Protein AF-A0A3A9Z8Z5-F1 (afdb_monomer)

Structure (mmCIF, N/CA/C/O backbone):
data_AF-A0A3A9Z8Z5-F1
#
_entry.id   AF-A0A3A9Z8Z5-F1
#
loop_
_atom_site.group_PDB
_atom_site.id
_atom_site.type_symbol
_atom_site.label_atom_id
_atom_site.label_alt_id
_atom_site.label_comp_id
_atom_site.label_asym_id
_atom_site.label_entity_id
_atom_site.label_seq_id
_atom_site.pdbx_PDB_ins_code
_atom_site.Cartn_x
_atom_site.Cartn_y
_atom_site.Cartn_z
_atom_site.occupancy
_atom_site.B_iso_or_equiv
_atom_site.auth_seq_id
_atom_site.auth_comp_id
_atom_site.auth_asym_id
_atom_site.auth_atom_id
_atom_site.pdbx_PDB_model_num
ATOM 1 N N . MET A 1 1 ? -52.459 -50.102 20.725 1.00 42.03 1 MET A N 1
ATOM 2 C CA . MET A 1 1 ? -51.316 -50.371 19.826 1.00 42.03 1 MET A CA 1
ATOM 3 C C . MET A 1 1 ? -51.573 -49.645 18.511 1.00 42.03 1 MET A C 1
ATOM 5 O O . MET A 1 1 ? -52.696 -49.707 18.033 1.00 42.03 1 MET A O 1
ATOM 9 N N . SER A 1 2 ? -50.544 -48.956 18.005 1.00 47.66 2 SER A N 1
ATOM 10 C CA . SER A 1 2 ? -50.427 -48.216 16.730 1.00 47.66 2 SER A CA 1
ATOM 11 C C . SER A 1 2 ? -51.269 -46.951 16.499 1.00 47.66 2 SER A C 1
ATOM 13 O O . SER A 1 2 ? -52.278 -46.974 15.807 1.00 47.66 2 SER A O 1
ATOM 15 N N . THR A 1 3 ? -50.730 -45.811 16.941 1.00 53.34 3 THR A N 1
ATOM 16 C CA . THR A 1 3 ? -50.886 -44.495 16.286 1.00 53.34 3 THR A CA 1
ATOM 17 C C . THR A 1 3 ? -49.488 -43.948 15.983 1.00 53.34 3 THR A C 1
ATOM 19 O O . THR A 1 3 ? -48.981 -43.099 16.705 1.00 53.34 3 THR A O 1
ATOM 22 N N . GLY A 1 4 ? -48.820 -44.514 14.975 1.00 53.12 4 GLY A N 1
ATOM 23 C CA . GLY A 1 4 ? -47.434 -44.166 14.617 1.00 53.12 4 GLY A CA 1
ATOM 24 C C . GLY A 1 4 ? -47.161 -44.120 13.110 1.00 53.12 4 GLY A C 1
ATOM 25 O O . GLY A 1 4 ? -46.017 -44.277 12.711 1.00 53.12 4 GLY A O 1
ATOM 26 N N . GLY A 1 5 ? -48.202 -43.975 12.277 1.00 56.00 5 GLY A N 1
ATOM 27 C CA . GLY A 1 5 ? -48.069 -43.914 10.810 1.00 56.00 5 GLY A CA 1
ATOM 28 C C . GLY A 1 5 ? -48.171 -42.506 10.209 1.00 56.00 5 GLY A C 1
ATOM 29 O O . GLY A 1 5 ? -47.492 -42.211 9.235 1.00 56.00 5 GLY A O 1
ATOM 30 N N . GLY A 1 6 ? -48.971 -41.611 10.802 1.00 65.12 6 GLY A N 1
ATOM 31 C CA . GLY A 1 6 ? -49.316 -40.331 10.163 1.00 65.12 6 GLY A CA 1
ATOM 32 C C . GLY A 1 6 ? -48.210 -39.273 10.175 1.00 65.12 6 GLY A C 1
ATOM 33 O O . GLY A 1 6 ? -48.124 -38.465 9.258 1.00 65.12 6 GLY A O 1
ATOM 34 N N . GLU A 1 7 ? -47.343 -39.278 11.186 1.00 64.56 7 GLU A N 1
ATOM 35 C CA . GLU A 1 7 ? -46.281 -38.270 11.314 1.00 64.56 7 GLU A CA 1
ATOM 36 C C . GLU A 1 7 ? -45.126 -38.542 10.337 1.00 64.56 7 GLU A C 1
ATOM 38 O O . GLU A 1 7 ? -44.624 -37.623 9.695 1.00 64.56 7 GLU A O 1
ATOM 43 N N . ALA A 1 8 ? -44.793 -39.819 10.124 1.00 71.88 8 ALA A N 1
ATOM 44 C CA . ALA A 1 8 ? -43.779 -40.229 9.156 1.00 71.88 8 ALA A CA 1
ATOM 45 C C . ALA A 1 8 ? -44.234 -40.007 7.703 1.00 71.88 8 ALA A C 1
ATOM 47 O O . ALA A 1 8 ? -43.441 -39.565 6.872 1.00 71.88 8 ALA A O 1
ATOM 48 N N . GLU A 1 9 ? -45.511 -40.259 7.392 1.00 73.56 9 GLU A N 1
ATOM 49 C CA . GLU A 1 9 ? -46.069 -39.976 6.062 1.00 73.56 9 GLU A CA 1
ATOM 50 C C . GLU A 1 9 ? -46.176 -38.471 5.788 1.00 73.56 9 GLU A C 1
ATOM 52 O O . GLU A 1 9 ? -45.904 -38.026 4.672 1.00 73.56 9 GLU A O 1
ATOM 57 N N . PHE A 1 10 ? -46.501 -37.665 6.804 1.00 71.88 10 PHE A N 1
ATOM 58 C CA . PHE A 1 10 ? -46.558 -36.211 6.670 1.00 71.88 10 PHE A CA 1
ATOM 59 C C . PHE A 1 10 ? -45.167 -35.587 6.493 1.00 71.88 10 PHE A C 1
ATOM 61 O O . PHE A 1 10 ? -44.985 -34.741 5.615 1.00 71.88 10 PHE A O 1
ATOM 68 N N . GLU A 1 11 ? -44.163 -36.034 7.256 1.00 71.69 11 GLU A N 1
ATOM 69 C CA . GLU A 1 11 ? -42.777 -35.595 7.058 1.00 71.69 11 GLU A CA 1
ATOM 70 C C . GLU A 1 11 ? -42.226 -36.015 5.692 1.00 71.69 11 GLU A C 1
ATOM 72 O O . GLU A 1 11 ? -41.524 -35.230 5.047 1.00 71.69 11 GLU A O 1
ATOM 77 N N . ALA A 1 12 ? -42.558 -37.221 5.221 1.00 75.69 12 ALA A N 1
ATOM 78 C CA . ALA A 1 12 ? -42.153 -37.685 3.899 1.00 75.69 12 ALA A CA 1
ATOM 79 C C . ALA A 1 12 ? -42.779 -36.824 2.790 1.00 75.69 12 ALA A C 1
ATOM 81 O O . ALA A 1 12 ? -42.066 -36.369 1.894 1.00 75.69 12 ALA A O 1
ATOM 82 N N . ALA A 1 13 ? -44.075 -36.511 2.895 1.00 75.69 13 ALA A N 1
ATOM 83 C CA . ALA A 1 13 ? -44.775 -35.665 1.932 1.00 75.69 13 ALA A CA 1
ATOM 84 C C . ALA A 1 13 ? -44.249 -34.216 1.917 1.00 75.69 13 ALA A C 1
ATOM 86 O O . ALA A 1 13 ? -44.101 -33.620 0.848 1.00 75.69 13 ALA A O 1
ATOM 87 N N . LEU A 1 14 ? -43.913 -33.648 3.082 1.00 71.75 14 LEU A N 1
ATOM 88 C CA . LEU A 1 14 ? -43.309 -32.313 3.185 1.00 71.75 14 LEU A CA 1
ATOM 89 C C . LEU A 1 14 ? -41.901 -32.268 2.592 1.00 71.75 14 LEU A C 1
ATOM 91 O O . LEU A 1 14 ? -41.574 -31.329 1.862 1.00 71.75 14 LEU A O 1
ATOM 95 N N . ARG A 1 15 ? -41.075 -33.281 2.874 1.00 72.38 15 ARG A N 1
ATOM 96 C CA . ARG A 1 15 ? -39.710 -33.374 2.342 1.00 72.38 15 ARG A CA 1
ATOM 97 C C . ARG A 1 15 ? -39.733 -33.515 0.822 1.00 72.38 15 ARG A C 1
ATOM 99 O O . ARG A 1 15 ? -39.010 -32.797 0.135 1.00 72.38 15 ARG A O 1
ATOM 106 N N . GLU A 1 16 ? -40.634 -34.336 0.289 1.00 74.69 16 GLU A N 1
ATOM 107 C CA . GLU A 1 16 ? -40.796 -34.502 -1.155 1.00 74.69 16 GLU A CA 1
ATOM 108 C C . GLU A 1 16 ? -41.316 -33.221 -1.835 1.00 74.69 16 GLU A C 1
ATOM 110 O O . GLU A 1 16 ? -40.824 -32.838 -2.899 1.00 74.69 16 GLU A O 1
ATOM 115 N N . ALA A 1 17 ? -42.253 -32.499 -1.208 1.00 68.81 17 ALA A N 1
ATOM 116 C CA . ALA A 1 17 ? -42.746 -31.219 -1.719 1.00 68.81 17 ALA A CA 1
ATOM 117 C C . ALA A 1 17 ? -41.657 -30.127 -1.734 1.00 68.81 17 ALA A C 1
ATOM 119 O O . ALA A 1 17 ? -41.582 -29.345 -2.688 1.00 68.81 17 ALA A O 1
ATOM 120 N N . PHE A 1 18 ? -40.782 -30.091 -0.722 1.00 65.94 18 PHE A N 1
ATOM 121 C CA . PHE A 1 18 ? -39.642 -29.169 -0.668 1.00 65.94 18 PHE A CA 1
ATOM 122 C C . PHE A 1 18 ? -38.563 -29.509 -1.698 1.00 65.94 18 PHE A C 1
ATOM 124 O O . PHE A 1 18 ? -38.069 -28.612 -2.380 1.00 65.94 18 PHE A O 1
ATOM 131 N N . GLU A 1 19 ? -38.230 -30.787 -1.874 1.00 68.12 19 GLU A N 1
ATOM 132 C CA . GLU A 1 19 ? -37.244 -31.202 -2.876 1.00 68.12 19 GLU A CA 1
ATOM 133 C C . GLU A 1 19 ? -37.718 -30.966 -4.309 1.00 68.12 19 GLU A C 1
ATOM 135 O O . GLU A 1 19 ? -36.912 -30.641 -5.186 1.00 68.12 19 GLU A O 1
ATOM 140 N N . ARG A 1 20 ? -39.024 -31.107 -4.558 1.00 66.69 20 ARG A N 1
ATOM 141 C CA . ARG A 1 20 ? -39.619 -30.818 -5.865 1.00 66.69 20 ARG A CA 1
ATOM 142 C C . ARG A 1 20 ? -39.574 -29.318 -6.162 1.00 66.69 20 ARG A C 1
ATOM 144 O O . ARG A 1 20 ? -39.181 -28.922 -7.254 1.00 66.69 20 ARG A O 1
ATOM 151 N N . ARG A 1 21 ? -39.860 -28.473 -5.164 1.00 51.59 21 ARG A N 1
ATOM 152 C CA . ARG A 1 21 ? -39.826 -27.008 -5.312 1.00 51.59 21 ARG A CA 1
ATOM 153 C C . ARG A 1 21 ? -38.408 -26.424 -5.341 1.00 51.59 21 ARG A C 1
ATOM 155 O O . ARG A 1 21 ? -38.199 -25.397 -5.976 1.00 51.59 21 ARG A O 1
ATOM 162 N N . GLY A 1 22 ? -37.433 -27.090 -4.721 1.00 50.97 22 GLY A N 1
ATOM 163 C CA . GLY A 1 22 ? -36.014 -26.724 -4.797 1.00 50.97 22 GLY A CA 1
ATOM 164 C C . GLY A 1 22 ? -35.371 -27.014 -6.158 1.00 50.97 22 GLY A C 1
ATOM 165 O O . GLY A 1 22 ? -34.430 -26.326 -6.539 1.00 50.97 22 GLY A O 1
ATOM 166 N N . ARG A 1 23 ? -35.899 -27.987 -6.913 1.00 54.38 23 ARG A N 1
ATOM 167 C CA . ARG A 1 23 ? -35.420 -28.330 -8.265 1.00 54.38 23 ARG A CA 1
ATOM 168 C C . ARG A 1 23 ? -35.999 -27.446 -9.376 1.00 54.38 23 ARG A C 1
ATOM 170 O O . ARG A 1 23 ? -35.384 -27.337 -10.429 1.00 54.38 23 ARG A O 1
ATOM 177 N N . GLU A 1 24 ? -37.146 -26.808 -9.143 1.00 49.03 24 GLU A N 1
ATOM 178 C CA . GLU A 1 24 ? -37.829 -25.935 -10.117 1.00 49.03 24 GLU A CA 1
ATOM 179 C C . GLU A 1 24 ? -37.587 -24.432 -9.887 1.00 49.03 24 GLU A C 1
ATOM 181 O O . GLU A 1 24 ? -38.013 -23.602 -10.691 1.00 49.03 24 GLU A O 1
ATOM 186 N N . ALA A 1 25 ? -36.886 -24.051 -8.816 1.00 46.62 25 ALA A N 1
ATOM 187 C CA . ALA A 1 25 ? -36.448 -22.674 -8.626 1.00 46.62 25 ALA A CA 1
ATOM 188 C C . ALA A 1 25 ? -35.185 -22.415 -9.471 1.00 46.62 25 ALA A C 1
ATOM 190 O O . ALA A 1 25 ? -34.183 -23.107 -9.271 1.00 46.62 25 ALA A O 1
ATOM 191 N N . PRO A 1 26 ? -35.168 -21.427 -10.390 1.00 43.34 26 PRO A N 1
ATOM 192 C CA . PRO A 1 26 ? -33.917 -21.009 -11.006 1.00 43.34 26 PRO A CA 1
ATOM 193 C C . PRO A 1 26 ? -32.972 -20.569 -9.886 1.00 43.34 26 PRO A C 1
ATOM 195 O O . PRO A 1 26 ? -33.355 -19.769 -9.029 1.00 43.34 26 PRO A O 1
ATOM 198 N N . ALA A 1 27 ? -31.764 -21.132 -9.864 1.00 47.81 27 ALA A N 1
ATOM 199 C CA . ALA A 1 27 ? -30.746 -20.834 -8.868 1.00 47.81 27 ALA A CA 1
ATOM 200 C C . ALA A 1 27 ? -30.367 -19.347 -8.942 1.00 47.81 27 ALA A C 1
ATOM 202 O O . ALA A 1 27 ? -29.465 -18.943 -9.671 1.00 47.81 27 ALA A O 1
ATOM 203 N N . ALA A 1 28 ? -31.080 -18.509 -8.194 1.00 49.06 28 ALA A N 1
ATOM 204 C CA . ALA A 1 28 ? -30.767 -17.102 -8.035 1.00 49.06 28 ALA A CA 1
ATOM 205 C C . ALA A 1 28 ? -29.603 -16.963 -7.046 1.00 49.06 28 ALA A C 1
ATOM 207 O O . ALA A 1 28 ? -29.773 -16.513 -5.913 1.00 49.06 28 ALA A O 1
ATOM 208 N N . ALA A 1 29 ? -28.410 -17.360 -7.492 1.00 45.53 29 ALA A N 1
ATOM 209 C CA . ALA A 1 29 ? -27.168 -17.316 -6.723 1.00 45.53 29 ALA A CA 1
ATOM 210 C C . ALA A 1 29 ? -26.731 -15.891 -6.315 1.00 45.53 29 ALA A C 1
ATOM 212 O O . ALA A 1 29 ? -25.803 -15.749 -5.536 1.00 45.53 29 ALA A O 1
ATOM 213 N N . GLY A 1 30 ? -27.415 -14.836 -6.771 1.00 52.50 30 GLY A N 1
ATOM 214 C CA . GLY A 1 30 ? -27.144 -13.452 -6.359 1.00 52.50 30 GLY A CA 1
ATOM 215 C C . GLY A 1 30 ? -28.157 -12.853 -5.379 1.00 52.50 30 GLY A C 1
ATOM 216 O O . GLY A 1 30 ? -27.894 -11.806 -4.797 1.00 52.50 30 GLY A O 1
ATOM 217 N N . LEU A 1 31 ? -29.326 -13.472 -5.168 1.00 46.78 31 LEU A N 1
ATOM 218 C CA . LEU A 1 31 ? -30.406 -12.822 -4.412 1.00 46.78 31 LEU A CA 1
ATOM 219 C C . LEU A 1 31 ? -30.197 -12.896 -2.898 1.00 46.78 31 LEU A C 1
ATOM 221 O O . LEU A 1 31 ? -30.534 -11.949 -2.198 1.00 46.78 31 LEU A O 1
ATOM 225 N N . LEU A 1 32 ? -29.614 -13.978 -2.381 1.00 47.53 32 LEU A N 1
ATOM 226 C CA . LEU A 1 32 ? -29.384 -14.132 -0.941 1.00 47.53 32 LEU A CA 1
ATOM 227 C C . LEU A 1 32 ? -28.206 -13.267 -0.463 1.00 47.53 32 LEU A C 1
ATOM 229 O O . LEU A 1 32 ? -28.320 -12.619 0.575 1.00 47.53 32 LEU A O 1
ATOM 233 N N . GLU A 1 33 ? -27.142 -13.148 -1.263 1.00 53.06 33 GLU A N 1
ATOM 234 C CA . GLU A 1 33 ? -26.049 -12.206 -0.991 1.00 53.06 33 GLU A CA 1
ATOM 235 C C . GLU A 1 33 ? -26.485 -10.749 -1.175 1.00 53.06 33 GLU A C 1
ATOM 237 O O . GLU A 1 33 ? -26.215 -9.928 -0.300 1.00 53.06 33 GLU A O 1
ATOM 242 N N . ALA A 1 34 ? -27.265 -10.422 -2.213 1.00 51.53 34 ALA A N 1
ATOM 243 C CA . ALA A 1 34 ? -27.800 -9.070 -2.385 1.00 51.53 34 ALA A CA 1
ATOM 244 C C . ALA A 1 34 ? -28.794 -8.685 -1.275 1.00 51.53 34 ALA A C 1
ATOM 246 O O . ALA A 1 34 ? -28.794 -7.546 -0.804 1.00 51.53 34 ALA A O 1
ATOM 247 N N . VAL A 1 35 ? -29.625 -9.624 -0.804 1.00 50.09 35 VAL A N 1
ATOM 248 C CA . VAL A 1 35 ? -30.555 -9.387 0.311 1.00 50.09 35 VAL A CA 1
ATOM 249 C C . VAL A 1 35 ? -29.801 -9.261 1.637 1.00 50.09 35 VAL A C 1
ATOM 251 O O . VAL A 1 35 ? -30.153 -8.391 2.433 1.00 50.09 35 VAL A O 1
ATOM 254 N N . LEU A 1 36 ? -28.737 -10.035 1.879 1.00 53.66 36 LEU A N 1
ATOM 255 C CA . LEU A 1 36 ? -27.901 -9.889 3.080 1.00 53.66 36 LEU A CA 1
ATOM 256 C C . LEU A 1 36 ? -27.072 -8.594 3.063 1.00 53.66 36 LEU A C 1
ATOM 258 O O . LEU A 1 36 ? -27.029 -7.894 4.079 1.00 53.66 36 LEU A O 1
ATOM 262 N N . ALA A 1 37 ? -26.498 -8.218 1.918 1.00 52.66 37 ALA A N 1
ATOM 263 C CA . ALA A 1 37 ? -25.774 -6.959 1.742 1.00 52.66 37 ALA A CA 1
ATOM 264 C C . ALA A 1 37 ? -26.701 -5.743 1.924 1.00 52.66 37 ALA A C 1
ATOM 266 O O . ALA A 1 37 ? -26.365 -4.795 2.640 1.00 52.66 37 ALA A O 1
ATOM 267 N N . ARG A 1 38 ? -27.922 -5.796 1.373 1.00 49.16 38 ARG A N 1
ATOM 268 C CA . ARG A 1 38 ? -28.921 -4.724 1.509 1.00 49.16 38 ARG A CA 1
ATOM 269 C C . ARG A 1 38 ? -29.504 -4.635 2.922 1.00 49.16 38 ARG A C 1
ATOM 271 O O . ARG A 1 38 ? -29.716 -3.530 3.421 1.00 49.16 38 ARG A O 1
ATOM 278 N N . ARG A 1 39 ? -29.717 -5.767 3.604 1.00 44.62 39 ARG A N 1
ATOM 279 C CA . ARG A 1 39 ? -30.262 -5.791 4.973 1.00 44.62 39 ARG A CA 1
ATOM 280 C C . ARG A 1 39 ? -29.257 -5.278 6.010 1.00 44.62 39 ARG A C 1
ATOM 282 O O . ARG A 1 39 ? -29.683 -4.581 6.924 1.00 44.62 39 ARG A O 1
ATOM 289 N N . ARG A 1 40 ? -27.946 -5.526 5.840 1.00 52.72 40 ARG A N 1
ATOM 290 C CA . ARG A 1 40 ? -26.895 -4.964 6.719 1.00 52.72 40 ARG A CA 1
ATOM 291 C C . ARG A 1 40 ? -26.761 -3.441 6.583 1.00 52.72 40 ARG A C 1
ATOM 293 O O . ARG A 1 40 ? -26.682 -2.760 7.608 1.00 52.72 40 ARG A O 1
ATOM 300 N N . ARG A 1 41 ? -26.823 -2.890 5.359 1.00 51.97 41 ARG A N 1
ATOM 301 C CA . ARG A 1 41 ? -26.801 -1.425 5.133 1.00 51.97 41 ARG A CA 1
ATOM 302 C C . ARG A 1 41 ? -28.038 -0.728 5.723 1.00 51.97 41 ARG A C 1
ATOM 304 O O . ARG A 1 41 ? -27.918 0.321 6.350 1.00 51.97 41 ARG A O 1
ATOM 311 N N . GLN A 1 42 ? -29.223 -1.338 5.627 1.00 45.38 42 GLN A N 1
ATOM 312 C CA . GLN A 1 42 ? -30.466 -0.743 6.141 1.00 45.38 42 GLN A CA 1
ATOM 313 C C . GLN A 1 42 ? -30.542 -0.679 7.684 1.00 45.38 42 GLN A C 1
ATOM 315 O O . GLN A 1 42 ? -31.216 0.199 8.224 1.00 45.38 42 GLN A O 1
ATOM 320 N N . THR A 1 43 ? -29.830 -1.555 8.406 1.00 45.09 43 THR A N 1
ATOM 321 C CA . THR A 1 43 ? -29.708 -1.482 9.876 1.00 45.09 43 THR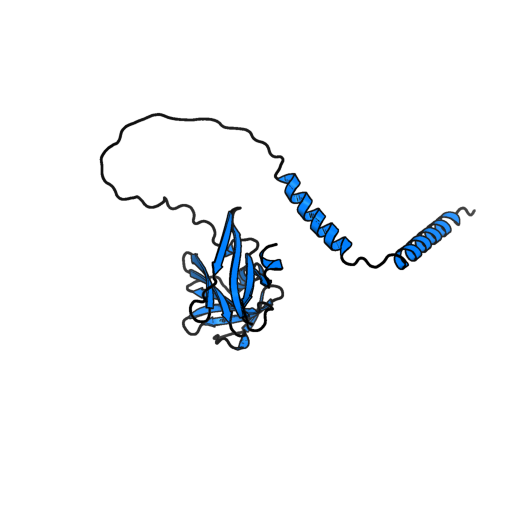 A CA 1
ATOM 322 C C . THR A 1 43 ? -28.796 -0.358 10.368 1.00 45.09 43 THR A C 1
ATOM 324 O O . THR A 1 43 ? -29.077 0.193 11.429 1.00 45.09 43 THR A O 1
ATOM 327 N N . ARG A 1 44 ? -27.765 0.054 9.613 1.00 46.34 44 ARG A N 1
ATOM 328 C CA . ARG A 1 44 ? -26.894 1.173 10.032 1.00 46.34 44 ARG A CA 1
ATOM 329 C C . ARG A 1 44 ? -27.595 2.533 9.923 1.00 46.34 44 ARG A C 1
ATOM 331 O O . ARG A 1 44 ? -27.485 3.346 10.834 1.00 46.34 44 ARG A O 1
ATOM 338 N N . HIS A 1 45 ? -28.442 2.742 8.914 1.00 42.78 45 HIS A N 1
ATOM 339 C CA . HIS A 1 45 ? -29.169 4.014 8.767 1.00 42.78 45 HIS A CA 1
ATOM 340 C C . HIS A 1 45 ? -30.367 4.206 9.717 1.00 42.78 45 HIS A C 1
ATOM 342 O O . HIS A 1 45 ? -30.888 5.313 9.809 1.00 42.78 45 HIS A O 1
ATOM 348 N N . ARG A 1 46 ? -30.813 3.176 10.455 1.00 41.66 46 ARG A N 1
ATOM 349 C CA . ARG A 1 46 ? -31.917 3.311 11.431 1.00 41.66 46 ARG A CA 1
ATOM 350 C C . ARG A 1 46 ? -31.477 3.474 12.889 1.00 41.66 46 ARG A C 1
ATOM 352 O O . ARG A 1 46 ? -32.329 3.772 13.715 1.00 41.66 46 ARG A O 1
ATOM 359 N N . VAL A 1 47 ? -30.185 3.339 13.203 1.00 39.72 47 VAL A N 1
ATOM 360 C CA . VAL A 1 47 ? -29.674 3.513 14.581 1.00 39.72 47 VAL A CA 1
ATOM 361 C C . VAL A 1 47 ? -29.037 4.895 14.805 1.00 39.72 47 VAL A C 1
ATOM 363 O O . VAL A 1 47 ? -29.080 5.393 15.922 1.00 39.72 47 VAL A O 1
ATOM 366 N N . ALA A 1 48 ? -28.571 5.592 13.762 1.00 37.44 48 ALA A N 1
ATOM 367 C CA . ALA A 1 48 ? -28.042 6.962 13.894 1.00 37.44 48 ALA A CA 1
ATOM 368 C C . ALA A 1 48 ? -29.078 8.082 13.633 1.00 37.44 48 ALA A C 1
ATOM 370 O O . ALA A 1 48 ? -28.758 9.260 13.738 1.00 37.44 48 ALA A O 1
ATOM 371 N N . GLY A 1 49 ? -30.330 7.733 13.310 1.00 37.00 49 GLY A N 1
ATOM 372 C CA . GLY A 1 49 ? -31.439 8.686 13.148 1.00 37.00 49 GLY A CA 1
ATOM 373 C C . GLY A 1 49 ? -32.284 8.913 14.409 1.00 37.00 49 GLY A C 1
ATOM 374 O O . GLY A 1 49 ? -33.288 9.616 14.343 1.00 37.00 49 GLY A O 1
ATOM 375 N N . ALA A 1 50 ? -31.935 8.304 15.548 1.00 34.16 50 ALA A N 1
ATOM 376 C CA . ALA A 1 50 ? -32.767 8.333 16.753 1.00 34.16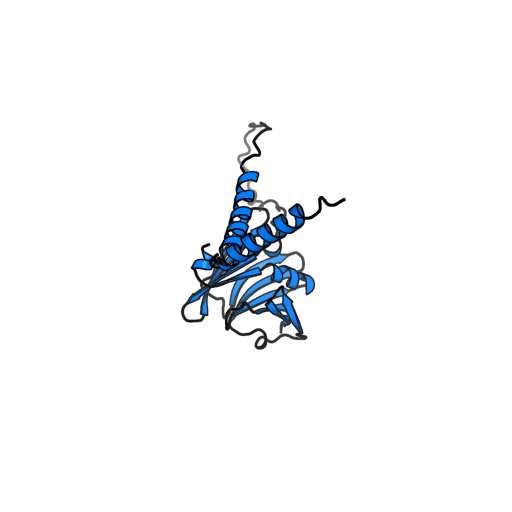 50 ALA A CA 1
ATOM 377 C C . ALA A 1 50 ? -31.942 8.315 18.054 1.00 34.16 50 ALA A C 1
ATOM 379 O O . ALA A 1 50 ? -32.052 7.402 18.865 1.00 34.16 50 ALA A O 1
ATOM 380 N N . ALA A 1 51 ? -31.133 9.354 18.251 1.00 35.59 51 ALA A N 1
ATOM 381 C CA . ALA A 1 51 ? -30.697 9.842 19.563 1.00 35.59 51 ALA A CA 1
ATOM 382 C C . ALA A 1 51 ? -30.399 11.350 19.409 1.00 35.59 51 ALA A C 1
ATOM 384 O O . ALA A 1 51 ? -29.268 11.756 19.186 1.00 35.59 51 ALA A O 1
ATOM 385 N N . VAL A 1 52 ? -31.410 12.201 19.197 1.00 36.00 52 VAL A N 1
ATOM 386 C CA . VAL A 1 52 ? -32.104 12.941 20.275 1.00 36.00 52 VAL A CA 1
ATOM 387 C C . VAL A 1 52 ? -31.072 13.492 21.272 1.00 36.00 52 VAL A C 1
ATOM 389 O O . VAL A 1 52 ? -30.626 12.786 22.164 1.00 36.00 52 VAL A O 1
ATOM 392 N N . ALA A 1 53 ? -30.512 14.679 21.033 1.00 38.56 53 ALA A N 1
ATOM 393 C CA . ALA A 1 53 ? -31.094 15.968 21.417 1.00 38.56 53 ALA A CA 1
ATOM 394 C C . ALA A 1 53 ? -31.483 16.035 22.904 1.00 38.56 53 ALA A C 1
ATOM 396 O O . ALA A 1 53 ? -32.616 15.707 23.236 1.00 38.56 53 ALA A O 1
ATOM 397 N N . THR A 1 54 ? -30.580 16.498 23.783 1.00 35.06 54 THR A N 1
ATOM 398 C CA . THR A 1 54 ? -30.843 17.498 24.853 1.00 35.06 54 THR A CA 1
ATOM 399 C C . THR A 1 54 ? -29.616 17.743 25.753 1.00 35.06 54 THR A C 1
ATOM 401 O O . THR A 1 54 ? -28.910 16.800 26.086 1.00 35.06 54 THR A O 1
ATOM 404 N N . ALA A 1 55 ? -29.482 19.003 26.212 1.00 33.69 55 ALA A N 1
ATOM 405 C CA . ALA A 1 55 ? -28.696 19.504 27.366 1.00 33.69 55 ALA A CA 1
ATOM 406 C C . ALA A 1 55 ? -27.179 19.734 27.114 1.00 33.69 55 ALA A C 1
ATOM 408 O O . ALA A 1 55 ? -26.483 18.801 26.756 1.00 33.69 55 ALA A O 1
ATOM 409 N N . LEU A 1 56 ? -26.542 20.913 27.253 1.00 35.66 56 LEU A N 1
ATOM 410 C CA . LEU A 1 56 ? -26.755 22.191 27.975 1.00 35.66 56 LEU A CA 1
ATOM 411 C C . LEU A 1 56 ? -26.067 23.327 27.165 1.00 35.66 56 LEU A C 1
ATOM 413 O O . LEU A 1 56 ? -24.966 23.126 26.671 1.00 35.66 56 LEU A O 1
ATOM 417 N N . VAL A 1 57 ? -26.694 24.456 26.811 1.00 36.12 57 VAL A N 1
ATOM 418 C CA . VAL A 1 57 ? -27.004 25.671 27.606 1.00 36.12 57 VAL A CA 1
ATOM 419 C C . VAL A 1 57 ? -25.777 26.417 28.176 1.00 36.12 57 VAL A C 1
ATOM 421 O O . VAL A 1 57 ? -25.223 26.032 29.194 1.00 36.12 57 VAL A O 1
ATOM 424 N N . ALA A 1 58 ? -25.471 27.541 27.509 1.00 33.81 58 ALA A N 1
ATOM 425 C CA . ALA A 1 58 ? -25.092 28.876 28.007 1.00 33.81 58 ALA A CA 1
ATOM 426 C C . ALA A 1 58 ? -23.959 29.069 29.043 1.00 33.81 58 ALA A C 1
ATOM 428 O O . ALA A 1 58 ? -24.110 28.717 30.205 1.00 33.81 58 ALA A O 1
ATOM 429 N N . ALA A 1 59 ? -22.922 29.819 28.635 1.00 33.16 59 ALA A N 1
ATOM 430 C CA . ALA A 1 59 ? -22.284 30.963 29.329 1.00 33.16 59 ALA A CA 1
ATOM 431 C C . ALA A 1 59 ? -20.917 31.243 28.656 1.00 33.16 59 ALA A C 1
ATOM 433 O O . ALA A 1 59 ? -20.151 30.318 28.442 1.00 33.16 59 ALA A O 1
ATOM 434 N N . GLY A 1 60 ? -20.502 32.448 28.277 1.00 33.38 60 GLY A N 1
ATOM 435 C CA . GLY A 1 60 ? -21.105 33.759 28.407 1.00 33.38 60 GLY A CA 1
ATOM 436 C C . GLY A 1 60 ? -20.367 34.760 27.514 1.00 33.38 60 GLY A C 1
ATOM 437 O O . GLY A 1 60 ? -19.150 34.728 27.357 1.00 33.38 60 GLY A O 1
ATOM 438 N N . THR A 1 61 ? -21.131 35.669 26.929 1.00 43.97 61 THR A N 1
ATOM 439 C CA . THR A 1 61 ? -20.650 36.983 26.515 1.00 43.97 61 THR A CA 1
ATOM 440 C C . THR A 1 61 ? -20.295 37.786 27.764 1.00 43.97 61 THR A C 1
ATOM 442 O O . THR A 1 61 ? -21.174 37.945 28.609 1.00 43.97 61 THR A O 1
ATOM 445 N N . LEU A 1 62 ? -19.066 38.305 27.871 1.0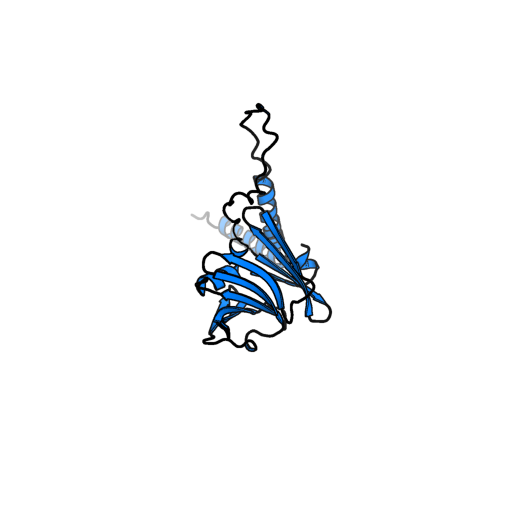0 37.94 62 LEU A N 1
ATOM 446 C CA . LEU A 1 62 ? -18.747 39.665 28.344 1.00 37.94 62 LEU A CA 1
ATOM 447 C C . LEU A 1 62 ? -17.227 39.888 28.474 1.00 37.94 62 LEU A C 1
ATOM 449 O O . LEU A 1 62 ? -16.496 39.010 28.913 1.00 37.94 62 LEU A O 1
ATOM 453 N N . LEU A 1 63 ? -16.841 41.136 28.183 1.00 38.06 63 LEU A N 1
ATOM 454 C CA . LEU A 1 63 ? -15.527 41.791 28.288 1.00 38.06 63 LEU A CA 1
ATOM 455 C C . LEU A 1 63 ? -14.524 41.430 27.178 1.00 38.06 63 LEU A C 1
ATOM 457 O O . LEU A 1 63 ? -14.075 40.305 27.066 1.00 38.06 63 LEU A O 1
ATOM 461 N N . GLY A 1 64 ? -14.112 42.335 26.291 1.00 30.02 64 GLY A N 1
ATOM 462 C CA . GLY A 1 64 ? -13.998 43.784 26.429 1.00 30.02 64 GLY A CA 1
ATOM 463 C C . GLY A 1 64 ? -12.523 44.165 26.331 1.00 30.02 64 GLY A C 1
ATOM 464 O O . GLY A 1 64 ? -11.755 43.861 27.231 1.00 30.02 64 GLY A O 1
ATOM 465 N N . ALA A 1 65 ? -12.162 44.831 25.233 1.00 37.41 65 ALA A N 1
ATOM 466 C CA . ALA A 1 65 ? -10.990 45.694 25.094 1.00 37.41 65 ALA A CA 1
ATOM 467 C C . ALA A 1 65 ? -9.618 45.139 25.544 1.00 37.41 65 ALA A C 1
ATOM 469 O O . ALA A 1 65 ? -9.153 45.426 26.639 1.00 37.41 65 ALA A O 1
ATOM 470 N N . GLN A 1 66 ? -8.891 44.517 24.613 1.00 38.56 66 GLN A N 1
ATOM 471 C CA . GLN A 1 66 ? -7.440 44.720 24.490 1.00 38.56 66 GLN A CA 1
ATOM 472 C C . GLN A 1 66 ? -7.095 44.833 23.000 1.00 38.56 66 GLN A C 1
ATOM 474 O O . GLN A 1 66 ? -6.636 43.896 22.352 1.00 38.56 66 GLN A O 1
ATOM 479 N N . LEU A 1 67 ? -7.371 46.011 22.443 1.00 40.81 67 LEU A N 1
ATOM 480 C CA . LEU A 1 67 ? -6.609 46.510 21.309 1.00 40.81 67 LEU A CA 1
ATOM 481 C C . LEU A 1 67 ? -5.198 46.845 21.816 1.00 40.81 67 LEU A C 1
ATOM 483 O O . LEU A 1 67 ? -5.065 47.514 22.837 1.00 40.81 67 LEU A O 1
ATOM 487 N N . LEU A 1 68 ? -4.194 46.455 21.024 1.00 44.06 68 LEU A N 1
ATOM 488 C CA . LEU A 1 68 ? -2.786 46.881 21.063 1.00 44.06 68 LEU A CA 1
ATOM 489 C C . LEU A 1 68 ? -1.855 46.123 22.025 1.00 44.06 68 LEU A C 1
ATOM 491 O O . LEU A 1 68 ? -1.495 46.620 23.089 1.00 44.06 68 LEU A O 1
ATOM 495 N N . ARG A 1 69 ? -1.293 45.006 21.545 1.00 34.97 69 ARG A N 1
ATOM 496 C CA . ARG A 1 69 ? 0.168 44.807 21.535 1.00 34.97 69 ARG A CA 1
ATOM 497 C C . ARG A 1 69 ? 0.544 43.632 20.642 1.00 34.97 69 ARG A C 1
ATOM 499 O O . ARG A 1 69 ? -0.063 42.573 20.718 1.00 34.97 69 ARG A O 1
ATOM 506 N N . GLY A 1 70 ? 1.520 43.878 19.771 1.00 37.88 70 GLY A N 1
ATOM 507 C CA . GLY A 1 70 ? 2.056 42.896 18.844 1.00 37.88 70 GLY A CA 1
ATOM 508 C C . GLY A 1 70 ? 2.561 41.646 19.556 1.00 37.88 70 GLY A C 1
ATOM 509 O O . GLY A 1 70 ? 3.178 41.718 20.615 1.00 37.88 70 GLY A O 1
ATOM 510 N N . GLY A 1 71 ? 2.281 40.517 18.93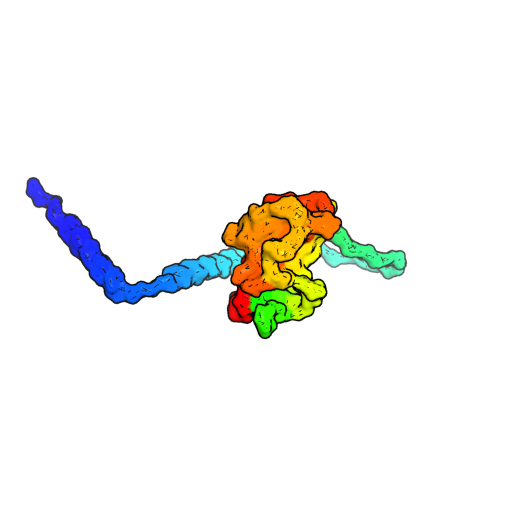1 1.00 30.67 71 GLY A N 1
ATOM 511 C CA . GLY A 1 71 ? 2.803 39.203 19.244 1.00 30.67 71 GLY A CA 1
ATOM 512 C C . GLY A 1 71 ? 2.445 38.324 18.059 1.00 30.67 71 GLY A C 1
ATOM 513 O O . GLY A 1 71 ? 1.323 38.421 17.560 1.00 30.67 71 GLY A O 1
ATOM 514 N N . GLU A 1 72 ? 3.429 37.579 17.558 1.00 36.06 72 GLU A N 1
ATOM 515 C CA . GLU A 1 72 ? 3.311 36.584 16.493 1.00 36.06 72 GLU A CA 1
ATOM 516 C C . GLU A 1 72 ? 1.972 35.827 16.490 1.00 36.06 72 GLU A C 1
ATOM 518 O O . GLU A 1 72 ? 1.388 35.612 17.557 1.00 36.06 72 GLU A O 1
ATOM 523 N N . PRO A 1 73 ? 1.503 35.326 15.328 1.00 34.47 73 PRO A N 1
ATOM 524 C CA . PRO A 1 73 ? 0.517 34.259 15.342 1.00 34.47 73 PRO A CA 1
ATOM 525 C C . PRO A 1 73 ? 1.123 33.082 16.114 1.00 34.47 73 PRO A C 1
ATOM 527 O O . PRO A 1 73 ? 1.935 32.321 15.590 1.00 34.47 73 PRO A O 1
ATOM 530 N N . ALA A 1 74 ? 0.746 32.969 17.389 1.00 36.56 74 ALA A N 1
ATOM 531 C CA . ALA A 1 74 ? 0.891 31.753 18.154 1.00 36.56 74 ALA A CA 1
ATOM 532 C C . ALA A 1 74 ? 0.249 30.663 17.300 1.00 36.56 74 ALA A C 1
ATOM 534 O O . ALA A 1 74 ? -0.935 30.748 16.959 1.00 36.56 74 ALA A O 1
ATOM 535 N N . GLY A 1 75 ? 1.088 29.721 16.865 1.00 38.62 75 GLY A N 1
ATOM 536 C CA . GLY A 1 75 ? 0.685 28.599 16.036 1.00 38.62 75 GLY A CA 1
ATOM 537 C C . GLY A 1 75 ? -0.519 27.879 16.641 1.00 38.62 75 GLY A C 1
ATOM 538 O O . GLY A 1 75 ? -0.796 28.048 17.835 1.00 38.62 75 GLY A O 1
ATOM 539 N N . PRO A 1 76 ? -1.251 27.092 15.833 1.00 35.97 76 PRO A N 1
ATOM 540 C CA . PRO A 1 76 ? -2.364 26.315 16.350 1.00 35.97 76 PRO A CA 1
ATOM 541 C C . PRO A 1 76 ? -1.888 25.590 17.606 1.00 35.97 76 PRO A C 1
ATOM 543 O O . PRO A 1 76 ? -0.858 24.909 17.581 1.00 35.97 76 PRO A O 1
ATOM 546 N N . ALA A 1 77 ? -2.602 25.829 18.714 1.00 35.84 77 ALA A N 1
ATOM 547 C CA . ALA A 1 77 ? -2.451 25.069 19.942 1.00 35.84 77 ALA A CA 1
ATOM 548 C C . ALA A 1 77 ? -2.283 23.612 19.532 1.00 35.84 77 ALA A C 1
ATOM 550 O O . ALA A 1 77 ? -3.068 23.148 18.705 1.00 35.84 77 ALA A O 1
ATOM 551 N N . ALA A 1 78 ? -1.223 22.964 20.023 1.00 40.38 78 ALA A N 1
ATOM 552 C CA . ALA A 1 78 ? -0.897 21.583 19.714 1.00 40.38 78 ALA A CA 1
ATOM 553 C C . ALA A 1 78 ? -2.096 20.707 20.087 1.00 40.38 78 ALA A C 1
ATOM 555 O O . ALA A 1 78 ? -2.217 20.216 21.209 1.00 40.38 78 ALA A O 1
ATOM 556 N N . GLY A 1 79 ? -3.024 20.591 19.141 1.00 33.50 79 GLY A N 1
ATOM 557 C CA . GLY A 1 79 ? -4.076 19.613 19.153 1.00 33.50 79 GLY A CA 1
ATOM 558 C C . GLY A 1 79 ? -3.379 18.274 19.222 1.00 33.50 79 GLY A C 1
ATOM 559 O O . GLY A 1 79 ? -2.305 18.086 18.641 1.00 33.50 79 GLY A O 1
ATOM 560 N N . VAL A 1 80 ? -3.972 17.360 19.979 1.00 44.22 80 VAL A N 1
ATOM 561 C CA . VAL A 1 80 ? -3.653 15.943 19.848 1.00 44.22 80 VAL A CA 1
ATOM 562 C C . VAL A 1 80 ? -3.588 15.661 18.344 1.00 44.22 80 VAL A C 1
ATOM 564 O O . VAL A 1 80 ? -4.563 15.995 17.664 1.00 44.22 80 VAL A O 1
ATOM 567 N N . PRO A 1 81 ? -2.451 15.186 17.796 1.00 51.00 81 PRO A N 1
ATOM 568 C CA . PRO A 1 81 ? -2.363 14.944 16.366 1.00 51.00 81 PRO A CA 1
ATOM 569 C C . PRO A 1 81 ? -3.522 14.024 16.006 1.00 51.00 81 PRO A C 1
ATOM 571 O O . PRO A 1 81 ? -3.698 12.982 16.645 1.00 51.00 81 PRO A O 1
ATOM 574 N N . ALA A 1 82 ? -4.354 14.460 15.056 1.00 48.66 82 ALA A N 1
ATOM 575 C CA . ALA A 1 82 ? -5.402 13.609 14.523 1.00 48.66 82 ALA A CA 1
ATOM 576 C C . ALA A 1 82 ? -4.738 12.285 14.116 1.00 48.66 82 ALA A C 1
ATOM 578 O O . ALA A 1 82 ? -3.633 12.324 13.555 1.00 48.66 82 ALA A O 1
ATOM 579 N N . PRO A 1 83 ? -5.328 11.132 14.474 1.00 61.44 83 PRO A N 1
ATOM 580 C CA . PRO A 1 83 ? -4.740 9.855 14.118 1.00 61.44 83 PRO A CA 1
ATOM 581 C C . PRO A 1 83 ? -4.479 9.827 12.607 1.00 61.44 83 PRO A C 1
ATOM 583 O O . PRO A 1 83 ? -5.273 10.348 11.827 1.00 61.44 83 PRO A O 1
ATOM 586 N N . GLY A 1 84 ? -3.329 9.297 12.195 1.00 78.12 84 GLY A N 1
ATOM 587 C CA . GLY A 1 84 ? -2.988 9.215 10.780 1.00 78.12 84 GLY A CA 1
ATOM 588 C C . GLY A 1 84 ? -3.821 8.163 10.045 1.00 78.12 84 GLY A C 1
ATOM 589 O O . GLY A 1 84 ? -4.592 7.422 10.662 1.00 78.12 84 GLY A O 1
ATOM 590 N N . ILE A 1 85 ? -3.686 8.081 8.719 1.00 87.94 85 ILE A N 1
ATOM 591 C CA . ILE A 1 85 ? -4.548 7.223 7.889 1.00 87.94 85 ILE A CA 1
ATOM 592 C C . ILE A 1 85 ? -4.465 5.742 8.280 1.00 87.94 85 ILE A C 1
ATOM 594 O O . ILE A 1 85 ? -5.438 5.003 8.155 1.00 87.94 85 ILE A O 1
ATOM 598 N N . PHE A 1 86 ? -3.331 5.299 8.828 1.00 88.06 86 PHE A N 1
ATOM 599 C CA . PHE A 1 86 ? -3.152 3.911 9.258 1.00 88.06 86 PHE A CA 1
ATOM 600 C C . PHE A 1 86 ? -3.945 3.540 10.524 1.00 88.06 86 PHE A C 1
ATOM 602 O O . PHE A 1 86 ? -4.089 2.353 10.850 1.00 88.06 86 PHE A O 1
ATOM 609 N N . ALA A 1 87 ? -4.512 4.532 11.214 1.00 89.00 87 ALA A N 1
ATOM 610 C CA . ALA A 1 87 ? -5.457 4.325 12.303 1.00 89.00 87 ALA A CA 1
ATOM 611 C C . ALA A 1 87 ? -6.873 3.974 11.821 1.00 89.00 87 ALA A C 1
ATOM 613 O O . ALA A 1 87 ? -7.653 3.468 12.628 1.00 89.00 87 ALA A O 1
ATOM 614 N N . ALA A 1 88 ? -7.198 4.199 10.541 1.00 91.38 88 ALA A N 1
ATOM 615 C CA . ALA A 1 88 ? -8.483 3.817 9.961 1.00 91.38 88 ALA A CA 1
ATOM 616 C C . ALA A 1 88 ? -8.758 2.316 10.149 1.00 91.38 88 ALA A C 1
ATOM 618 O O . ALA A 1 88 ? -7.827 1.507 10.250 1.00 91.38 88 ALA A O 1
ATOM 619 N N . GLU A 1 89 ? -10.033 1.928 10.205 1.00 91.31 89 GLU A N 1
ATOM 620 C CA . GLU A 1 89 ? -10.415 0.508 10.192 1.00 91.31 89 GLU A CA 1
ATOM 621 C C . GLU A 1 89 ? -10.234 -0.102 8.795 1.00 91.31 89 GLU A C 1
ATOM 623 O O . GLU A 1 89 ? -9.801 -1.248 8.677 1.00 91.31 89 GLU A O 1
ATOM 628 N N . GLU A 1 90 ? -10.494 0.694 7.758 1.00 92.81 90 GLU A N 1
ATOM 629 C CA . GLU A 1 90 ? -10.394 0.335 6.347 1.00 92.81 90 GLU A CA 1
ATOM 630 C C . GLU A 1 90 ? -9.792 1.502 5.555 1.00 92.81 90 GLU A C 1
ATOM 632 O O . GLU A 1 90 ? -10.023 2.672 5.873 1.00 92.81 90 GLU A O 1
ATOM 637 N N . ILE A 1 91 ? -8.985 1.170 4.550 1.00 94.62 91 ILE A N 1
ATOM 638 C CA . ILE A 1 91 ? -8.382 2.120 3.617 1.00 94.62 91 ILE A CA 1
ATOM 639 C C . ILE A 1 91 ? -8.742 1.645 2.216 1.00 94.62 91 ILE A C 1
ATOM 641 O O . ILE A 1 91 ? -8.358 0.554 1.808 1.00 94.62 91 ILE A O 1
ATOM 645 N N . GLU A 1 92 ? -9.449 2.459 1.458 1.00 94.81 92 GLU A N 1
ATOM 646 C CA . GLU A 1 92 ? -9.817 2.149 0.087 1.00 94.81 92 GLU A CA 1
ATOM 647 C C . GLU A 1 92 ? -8.811 2.775 -0.875 1.00 94.81 92 GLU A C 1
ATOM 649 O O . GLU A 1 92 ? -8.443 3.948 -0.776 1.00 94.81 92 GLU A O 1
ATOM 654 N N . LEU A 1 93 ? -8.342 1.960 -1.811 1.00 95.00 93 LEU A N 1
ATOM 655 C CA . LEU A 1 93 ? -7.453 2.358 -2.881 1.00 95.00 93 LEU A CA 1
ATOM 656 C C . LEU A 1 93 ? -8.113 2.067 -4.220 1.00 95.00 93 LEU A C 1
ATOM 658 O O . LEU A 1 93 ? -8.411 0.924 -4.554 1.00 95.00 93 LEU A O 1
ATOM 662 N N . CYS A 1 94 ? -8.248 3.100 -5.027 1.00 94.81 94 CYS A N 1
ATOM 663 C CA . CYS A 1 94 ? -8.970 3.059 -6.279 1.00 94.81 94 CYS A CA 1
ATOM 664 C C . CYS A 1 94 ? -8.014 3.390 -7.426 1.00 94.81 94 CYS A C 1
ATOM 666 O O . CYS A 1 94 ? -7.457 4.485 -7.495 1.00 94.81 94 CYS A O 1
ATOM 668 N N . LEU A 1 95 ? -7.795 2.419 -8.315 1.00 93.25 95 LEU A N 1
ATOM 669 C CA . LEU A 1 95 ? -6.919 2.544 -9.479 1.00 93.25 95 LEU A CA 1
ATOM 670 C C . LEU A 1 95 ? -7.769 2.794 -10.731 1.00 93.25 95 LEU A C 1
ATOM 672 O O . LEU A 1 95 ? -8.478 1.905 -11.218 1.00 93.25 95 LEU A O 1
ATOM 676 N N . LEU A 1 96 ? -7.687 4.006 -11.272 1.00 91.00 96 LEU A N 1
ATOM 677 C CA . LEU A 1 96 ? -8.390 4.390 -12.490 1.00 91.00 96 LEU A CA 1
ATOM 678 C C . LEU A 1 96 ? -7.475 4.184 -13.706 1.00 91.00 96 LEU A C 1
ATOM 680 O O . LEU A 1 96 ? -6.418 4.813 -13.796 1.00 91.00 96 LEU A O 1
ATOM 684 N N . PRO A 1 97 ? -7.846 3.306 -14.653 1.00 83.25 97 PRO A N 1
ATOM 685 C CA . PRO A 1 97 ? -6.987 2.967 -15.781 1.00 83.25 97 PRO A CA 1
ATOM 686 C C . PRO A 1 97 ? -6.940 4.076 -16.842 1.00 83.25 97 PRO A C 1
ATOM 688 O O . PRO A 1 97 ? -7.941 4.735 -17.124 1.00 83.25 97 PRO A O 1
ATOM 691 N N . GLY A 1 98 ? -5.799 4.194 -17.521 1.00 76.75 98 GLY A N 1
ATOM 692 C CA . GLY A 1 98 ? -5.632 4.930 -18.771 1.00 76.75 98 GLY A CA 1
ATOM 693 C C . GLY A 1 98 ? -4.541 4.306 -19.642 1.00 76.75 98 GLY A C 1
ATOM 694 O O . GLY A 1 98 ? -3.356 4.411 -19.355 1.00 76.75 98 GLY A O 1
ATOM 695 N N . GLY A 1 99 ? -4.945 3.652 -20.735 1.00 65.94 99 GLY A N 1
ATOM 696 C CA . GLY A 1 99 ? -4.006 3.132 -21.739 1.00 65.94 99 GLY A CA 1
ATOM 697 C C . GLY A 1 99 ? -3.153 1.932 -21.304 1.00 65.94 99 GLY A C 1
ATOM 698 O O . GLY A 1 99 ? -2.102 1.717 -21.895 1.00 65.94 99 GLY A O 1
ATOM 699 N N . GLY A 1 100 ? -3.596 1.153 -20.310 1.00 68.12 100 GLY A N 1
ATOM 700 C CA . GLY A 1 100 ? -2.891 -0.040 -19.808 1.00 68.12 100 GLY A CA 1
ATOM 701 C C . GLY A 1 100 ? -2.175 0.161 -18.469 1.00 68.12 100 GLY A C 1
ATOM 702 O O . GLY A 1 100 ? -1.833 -0.822 -17.827 1.00 68.12 100 GLY A O 1
ATOM 703 N N . ASP A 1 101 ? -2.041 1.410 -18.020 1.00 76.75 101 ASP A N 1
ATOM 704 C CA . ASP A 1 101 ? -1.489 1.796 -16.718 1.00 76.75 101 ASP A CA 1
ATOM 705 C C . ASP A 1 101 ? -2.552 2.523 -15.872 1.00 76.75 101 ASP A C 1
ATOM 707 O O . ASP A 1 101 ? -3.536 3.024 -16.430 1.00 76.75 101 ASP A O 1
ATOM 711 N N . PRO A 1 102 ? -2.384 2.650 -14.541 1.00 78.75 102 PRO A N 1
ATOM 712 C CA . PRO A 1 102 ? -3.170 3.602 -13.765 1.00 78.75 102 PRO A CA 1
ATOM 713 C C . PRO A 1 102 ? -2.856 5.034 -14.228 1.00 78.75 102 PRO A C 1
ATOM 715 O O . PRO A 1 102 ? -1.697 5.457 -14.244 1.00 78.75 102 PRO A O 1
ATOM 718 N N . ALA A 1 103 ? -3.900 5.766 -14.615 1.00 84.31 103 ALA A N 1
ATOM 719 C CA . ALA A 1 103 ? -3.848 7.190 -14.944 1.00 84.31 103 ALA A CA 1
ATOM 720 C C . ALA A 1 103 ? -4.160 8.071 -13.732 1.00 84.31 103 ALA A C 1
ATOM 722 O O . ALA A 1 103 ? -3.712 9.210 -13.663 1.00 84.31 103 ALA A O 1
ATOM 723 N N . GLU A 1 104 ? -4.920 7.544 -12.778 1.00 89.25 104 GLU A N 1
ATOM 724 C CA . GLU A 1 104 ? -5.236 8.224 -11.532 1.00 89.25 104 GLU A CA 1
ATOM 725 C C . GLU A 1 104 ? -5.364 7.198 -10.409 1.00 89.25 104 GLU A C 1
ATOM 727 O O . GLU A 1 104 ? -5.837 6.076 -10.613 1.00 89.25 104 GLU A O 1
ATOM 732 N N . VAL A 1 105 ? -4.907 7.587 -9.224 1.00 92.25 105 VAL A N 1
ATOM 733 C CA . VAL A 1 105 ? -5.016 6.794 -8.007 1.00 92.25 105 VAL A CA 1
ATOM 734 C C . VAL A 1 105 ? -5.724 7.617 -6.945 1.00 92.25 105 VAL A C 1
ATOM 736 O O . VAL A 1 105 ? -5.305 8.733 -6.631 1.00 92.25 105 VAL A O 1
ATOM 739 N N . LEU A 1 106 ? -6.789 7.049 -6.390 1.00 92.88 106 LEU A N 1
ATOM 740 C CA . LEU A 1 106 ? -7.572 7.635 -5.313 1.00 92.88 106 LEU A CA 1
ATOM 741 C C . LEU A 1 106 ? -7.361 6.820 -4.037 1.00 92.88 106 LEU A C 1
ATOM 743 O O . LEU A 1 106 ? -7.357 5.592 -4.075 1.00 92.88 106 LEU A O 1
ATOM 747 N N . LEU A 1 107 ? -7.194 7.506 -2.918 1.00 94.06 107 LEU A N 1
ATOM 748 C CA . LEU A 1 107 ? -7.081 6.940 -1.581 1.00 94.06 107 LEU A CA 1
ATOM 749 C C . LEU A 1 107 ? -8.189 7.540 -0.719 1.00 94.06 107 LEU A C 1
ATOM 751 O O . LEU A 1 107 ? -8.273 8.765 -0.634 1.00 94.06 107 LEU A O 1
ATOM 755 N N . SER A 1 108 ? -8.996 6.709 -0.069 1.00 92.88 108 SER A N 1
ATOM 756 C CA . SER A 1 108 ? -10.030 7.125 0.887 1.00 92.88 108 SER A CA 1
ATOM 757 C C . SER A 1 108 ? -9.921 6.327 2.184 1.00 92.88 108 SER A C 1
ATOM 759 O O . SER A 1 108 ? -9.575 5.148 2.183 1.00 92.88 108 SER A O 1
ATOM 761 N N . ALA A 1 109 ? -10.178 6.972 3.317 1.00 93.12 109 ALA A N 1
ATOM 762 C CA . ALA A 1 109 ? -10.216 6.321 4.622 1.00 93.12 109 ALA A CA 1
ATOM 763 C C . ALA A 1 109 ? -11.065 7.130 5.606 1.00 93.12 109 ALA A C 1
ATOM 765 O O . ALA A 1 109 ? -11.028 8.358 5.586 1.00 93.12 109 ALA A O 1
ATOM 766 N N . GLU A 1 110 ? -11.772 6.457 6.513 1.00 90.81 110 GLU A N 1
ATOM 767 C CA . GLU A 1 110 ? -12.480 7.109 7.620 1.00 90.81 110 GLU A CA 1
ATOM 768 C C . GLU A 1 110 ? -11.638 7.034 8.900 1.00 90.81 110 GLU A C 1
ATOM 770 O O . GLU A 1 110 ? -11.286 5.951 9.379 1.00 90.81 110 GLU A O 1
ATOM 775 N N . VAL A 1 111 ? -11.316 8.192 9.474 1.00 90.12 111 VAL A N 1
ATOM 776 C CA . VAL A 1 111 ? -10.501 8.313 10.683 1.00 90.12 111 VAL A CA 1
ATOM 777 C C . VAL A 1 111 ? -11.231 9.177 11.701 1.00 90.12 111 VAL A C 1
ATOM 779 O O . VAL A 1 111 ? -11.452 10.364 11.494 1.00 90.12 111 VAL A O 1
ATOM 782 N N . GLY A 1 112 ? -11.630 8.579 12.827 1.00 85.50 112 GLY A N 1
ATOM 783 C CA . GLY A 1 112 ? -12.324 9.312 13.892 1.00 85.50 112 GLY A CA 1
ATOM 784 C C . GLY A 1 112 ? -13.684 9.896 13.483 1.00 85.50 112 GLY A C 1
ATOM 785 O O . GLY A 1 112 ? -14.141 10.842 14.119 1.00 85.50 112 GLY A O 1
ATOM 786 N N . GLY A 1 113 ? -14.326 9.341 12.447 1.00 85.31 113 GLY A N 1
ATOM 787 C CA . GLY A 1 113 ? -15.581 9.847 11.881 1.00 85.31 113 GLY A CA 1
ATOM 788 C C . GLY A 1 113 ? -15.407 10.916 10.797 1.00 85.31 113 GLY A C 1
ATOM 789 O O . GLY A 1 113 ? -16.406 11.444 10.312 1.00 85.31 113 GLY A O 1
ATOM 790 N N . GLU A 1 114 ? -14.168 11.247 10.422 1.00 84.62 114 GLU A N 1
ATOM 791 C CA . GLU A 1 114 ? -13.854 12.147 9.311 1.00 84.62 114 GLU A CA 1
ATOM 792 C C . GLU A 1 114 ? -13.307 11.358 8.118 1.00 84.62 114 GLU A C 1
ATOM 794 O O . GLU A 1 114 ? -12.492 10.450 8.277 1.00 84.62 114 GLU A O 1
ATOM 799 N N . GLU A 1 115 ? -13.745 11.716 6.912 1.00 87.00 115 GLU A N 1
ATOM 800 C CA . GLU A 1 115 ? -13.248 11.122 5.673 1.00 87.00 115 GLU A CA 1
ATOM 801 C C . GLU A 1 115 ? -11.984 11.850 5.200 1.00 87.00 115 GLU A C 1
ATOM 803 O O . GLU A 1 115 ? -11.972 13.068 5.005 1.00 87.00 115 GLU A O 1
ATOM 808 N N . VAL A 1 116 ? -10.913 11.089 4.990 1.00 88.12 116 VAL A N 1
ATOM 809 C CA . VAL A 1 116 ? -9.665 11.542 4.382 1.00 88.12 116 VAL A CA 1
ATOM 810 C C . VAL A 1 116 ? -9.618 11.007 2.961 1.00 88.12 116 VAL A C 1
ATOM 812 O O . VAL A 1 116 ? -9.541 9.797 2.766 1.00 88.12 116 VAL A O 1
ATOM 815 N N . GLN A 1 117 ? -9.610 11.906 1.975 1.00 88.50 117 GLN A N 1
ATOM 816 C CA . GLN A 1 117 ? -9.509 11.549 0.562 1.00 88.50 117 GLN A CA 1
ATOM 817 C C . GLN A 1 117 ? -8.282 12.200 -0.087 1.00 88.50 117 GLN A C 1
ATOM 819 O O . GLN A 1 117 ? -7.952 13.357 0.177 1.00 88.50 117 GLN A O 1
ATOM 824 N N . THR A 1 118 ? -7.575 11.464 -0.938 1.00 87.44 118 THR A N 1
ATOM 825 C CA . THR A 1 118 ? -6.440 11.960 -1.727 1.00 87.44 118 THR A CA 1
ATOM 826 C C . THR A 1 118 ? -6.526 11.420 -3.147 1.00 87.44 118 THR A C 1
ATOM 828 O O . THR A 1 118 ? -6.696 10.222 -3.340 1.00 87.44 118 THR A O 1
ATOM 831 N N . ALA A 1 119 ? -6.391 12.300 -4.137 1.00 88.06 119 ALA A N 1
ATOM 832 C CA . ALA A 1 119 ? -6.415 11.962 -5.556 1.00 88.06 119 ALA A CA 1
ATOM 833 C C . ALA A 1 119 ? -5.099 12.377 -6.215 1.00 88.06 119 ALA A C 1
ATOM 835 O O . ALA A 1 119 ? -4.635 13.502 -6.014 1.00 88.06 119 ALA A O 1
ATOM 836 N N . ILE A 1 120 ? -4.488 11.473 -6.982 1.00 89.31 120 ILE A N 1
ATOM 837 C CA . ILE A 1 120 ? -3.209 11.711 -7.656 1.00 89.31 120 ILE A CA 1
ATOM 838 C C . ILE A 1 120 ? -3.282 11.205 -9.088 1.00 89.31 120 ILE A C 1
ATOM 840 O O . ILE A 1 120 ? -3.381 10.005 -9.328 1.00 89.31 120 ILE A O 1
ATOM 844 N N . SER A 1 121 ? -3.163 12.130 -10.035 1.00 84.12 121 SER A N 1
ATOM 845 C CA . SER A 1 121 ? -3.147 11.834 -11.474 1.00 84.12 121 SER A CA 1
ATOM 846 C C . SER A 1 121 ? -1.747 11.936 -12.092 1.00 84.12 121 SER A C 1
ATOM 848 O O . SER A 1 121 ? -1.523 11.471 -13.204 1.00 84.12 121 SER A O 1
ATOM 850 N N . GLU A 1 122 ? -0.785 12.529 -11.379 1.00 83.25 122 GLU A N 1
ATOM 851 C CA . GLU A 1 122 ? 0.592 12.697 -11.850 1.00 83.25 122 GLU A CA 1
ATOM 852 C C . GLU A 1 122 ? 1.564 11.926 -10.943 1.00 83.25 122 GLU A C 1
ATOM 854 O O . GLU A 1 122 ? 1.663 12.233 -9.749 1.00 83.25 122 GLU A O 1
ATOM 859 N N . PRO A 1 123 ? 2.290 10.921 -11.466 1.00 82.44 123 PRO A N 1
ATOM 860 C CA . PRO A 1 123 ? 3.273 10.196 -10.678 1.00 82.44 123 PRO A CA 1
ATOM 861 C C . PRO A 1 123 ? 4.520 11.054 -10.414 1.00 82.44 123 PRO A C 1
ATOM 863 O O . PRO A 1 123 ? 4.979 11.830 -11.254 1.00 82.44 123 PRO A O 1
ATOM 866 N N . ALA A 1 124 ? 5.118 10.870 -9.241 1.00 76.62 124 ALA A N 1
ATOM 867 C CA . ALA A 1 124 ? 6.415 11.418 -8.876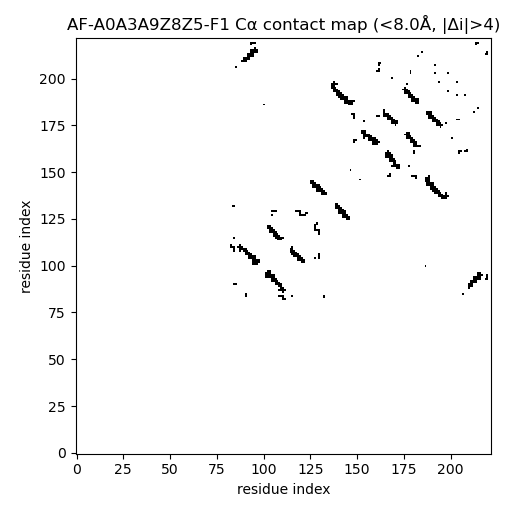 1.00 76.62 124 ALA A CA 1
ATOM 868 C C . ALA A 1 124 ? 7.520 10.420 -9.261 1.00 76.62 124 ALA A C 1
ATOM 870 O O . ALA A 1 124 ? 7.903 9.556 -8.468 1.00 76.62 124 ALA A O 1
ATOM 871 N N . GLY A 1 125 ? 8.026 10.534 -10.491 1.00 81.12 125 GLY A N 1
ATOM 872 C CA . GLY A 1 125 ? 8.906 9.518 -11.078 1.00 81.12 125 GLY A CA 1
ATOM 873 C C . GLY A 1 125 ? 8.100 8.272 -11.444 1.00 81.12 125 GLY A C 1
ATOM 874 O O . GLY A 1 125 ? 7.081 8.389 -12.117 1.00 81.12 125 GLY A O 1
ATOM 875 N N . ASP A 1 126 ? 8.510 7.102 -10.952 1.00 81.81 126 ASP A N 1
ATOM 876 C CA . ASP A 1 126 ? 7.839 5.818 -11.231 1.00 81.81 126 ASP A CA 1
ATOM 877 C C . ASP A 1 126 ? 6.740 5.459 -10.205 1.00 81.81 126 ASP A C 1
ATOM 879 O O . ASP A 1 126 ? 6.245 4.329 -10.173 1.00 81.81 126 ASP A O 1
ATOM 883 N N . ALA A 1 127 ? 6.367 6.409 -9.337 1.00 86.88 127 ALA A N 1
ATOM 884 C CA . ALA A 1 127 ? 5.504 6.180 -8.180 1.00 86.88 127 ALA A CA 1
ATOM 885 C C . ALA A 1 127 ? 4.370 7.203 -8.050 1.00 86.88 127 ALA A C 1
ATOM 887 O O . ALA A 1 127 ? 4.600 8.409 -8.105 1.00 86.88 127 ALA A O 1
ATOM 888 N N . PHE A 1 128 ? 3.163 6.741 -7.735 1.00 90.12 128 PHE A N 1
ATOM 889 C CA . PHE A 1 128 ? 2.091 7.575 -7.195 1.00 90.12 128 PHE A CA 1
ATOM 890 C C . PHE A 1 128 ? 2.227 7.603 -5.671 1.00 90.12 128 PHE A C 1
ATOM 892 O O . PHE A 1 128 ? 1.904 6.624 -4.997 1.00 90.12 128 PHE A O 1
ATOM 899 N N . ARG A 1 129 ? 2.740 8.706 -5.115 1.00 92.88 129 ARG A N 1
ATOM 900 C CA . ARG A 1 129 ? 2.916 8.853 -3.662 1.00 92.88 129 ARG A CA 1
ATOM 901 C C . ARG A 1 129 ? 1.622 9.284 -2.999 1.00 92.88 129 ARG A C 1
ATOM 903 O O . ARG A 1 129 ? 1.338 10.474 -2.946 1.00 92.88 129 ARG A O 1
ATOM 910 N N . LEU A 1 130 ? 0.887 8.328 -2.452 1.00 90.81 130 LEU A N 1
ATOM 911 C CA . LEU A 1 130 ? -0.469 8.545 -1.958 1.00 90.81 130 LEU A CA 1
ATOM 912 C C . LEU A 1 130 ? -0.495 9.234 -0.601 1.00 90.81 130 LEU A C 1
ATOM 914 O O . LEU A 1 130 ? -1.287 10.142 -0.376 1.00 90.81 130 LEU A O 1
ATOM 918 N N . HIS A 1 131 ? 0.369 8.799 0.315 1.00 91.56 131 HIS A N 1
ATOM 919 C CA . HIS A 1 131 ? 0.358 9.319 1.674 1.00 91.56 131 HIS A CA 1
ATOM 920 C C . HIS A 1 131 ? 1.741 9.289 2.317 1.00 91.56 131 HIS A C 1
ATOM 922 O O . HIS A 1 131 ? 2.547 8.388 2.073 1.00 91.56 131 HIS A O 1
ATOM 928 N N . VAL A 1 132 ? 2.001 10.277 3.174 1.00 91.94 132 VAL A N 1
ATOM 929 C CA . VAL A 1 132 ? 3.188 10.328 4.030 1.00 91.94 132 VAL A CA 1
ATOM 930 C C . VAL A 1 132 ? 2.751 10.674 5.440 1.00 91.94 132 VAL A C 1
ATOM 932 O O . VAL A 1 132 ? 2.392 11.816 5.724 1.00 91.94 132 VAL A O 1
ATOM 935 N N . GLU A 1 133 ? 2.865 9.699 6.328 1.00 90.38 133 GLU A N 1
ATOM 936 C CA . GLU A 1 133 ? 2.597 9.870 7.745 1.00 90.38 133 GLU A CA 1
ATOM 937 C C . GLU A 1 133 ? 3.913 10.052 8.501 1.00 90.38 133 GLU A C 1
ATOM 939 O O . GLU A 1 133 ? 4.881 9.315 8.295 1.00 90.38 133 GLU A O 1
ATOM 944 N N . ARG A 1 134 ? 3.962 11.054 9.380 1.00 91.19 134 ARG A N 1
ATOM 945 C CA . ARG A 1 134 ? 5.110 11.305 10.255 1.00 91.19 134 ARG A CA 1
ATOM 946 C C . ARG A 1 134 ? 4.679 11.118 11.698 1.00 91.19 134 ARG A C 1
ATOM 948 O O . ARG A 1 134 ? 3.794 11.828 12.167 1.00 91.19 134 ARG A O 1
ATOM 955 N N . ALA A 1 135 ? 5.358 10.220 12.394 1.00 87.25 135 ALA A N 1
ATOM 956 C CA . ALA A 1 135 ? 5.153 9.949 13.805 1.00 87.25 135 ALA A CA 1
ATOM 957 C C . ALA A 1 135 ? 6.460 10.177 14.583 1.00 87.25 135 ALA A C 1
ATOM 959 O O . ALA A 1 135 ? 7.546 10.250 13.993 1.00 87.25 135 ALA A O 1
ATOM 960 N N . PRO A 1 136 ? 6.405 10.286 15.920 1.00 87.12 136 PRO A N 1
ATOM 961 C CA . PRO A 1 136 ? 7.617 10.314 16.726 1.00 87.12 136 PRO A CA 1
ATOM 962 C C . PRO A 1 136 ? 8.479 9.067 16.472 1.00 87.12 136 PRO A C 1
ATOM 964 O O . PRO A 1 136 ? 8.072 7.946 16.760 1.00 87.12 136 PRO A O 1
ATOM 967 N N . GLY A 1 137 ? 9.682 9.268 15.930 1.00 86.62 137 GLY A N 1
ATOM 968 C CA . GLY A 1 137 ? 10.659 8.202 15.681 1.00 86.62 137 GLY A CA 1
ATOM 969 C C . GLY A 1 137 ? 10.573 7.529 14.310 1.00 86.62 137 GLY A C 1
ATOM 970 O O . GLY A 1 137 ? 11.501 6.799 13.959 1.00 86.62 137 GLY A O 1
ATOM 971 N N . TYR A 1 138 ? 9.532 7.792 13.508 1.00 91.06 138 TYR A N 1
ATOM 972 C CA . TYR A 1 138 ? 9.422 7.189 12.181 1.00 91.06 138 TYR A CA 1
ATOM 973 C C . TYR A 1 138 ? 8.601 7.981 11.162 1.00 91.06 138 TYR A C 1
ATOM 975 O O . TYR A 1 138 ? 7.802 8.856 11.484 1.00 91.06 138 TYR A O 1
ATOM 983 N N . THR A 1 139 ? 8.808 7.658 9.889 1.00 92.56 139 THR A N 1
ATOM 984 C CA . THR A 1 139 ? 7.985 8.134 8.771 1.00 92.56 139 THR A CA 1
ATOM 985 C C . THR A 1 139 ? 7.529 6.938 7.958 1.00 92.56 139 THR A C 1
ATOM 987 O O . THR A 1 139 ? 8.356 6.103 7.601 1.00 92.56 139 THR A O 1
ATOM 990 N N . VAL A 1 140 ? 6.235 6.866 7.652 1.00 93.50 140 VAL A N 1
ATOM 991 C CA . VAL A 1 140 ? 5.667 5.827 6.789 1.00 93.50 140 VAL A CA 1
ATOM 992 C C . VAL A 1 140 ? 5.159 6.467 5.508 1.00 93.50 140 VAL A C 1
ATOM 994 O O . VAL A 1 140 ? 4.507 7.511 5.532 1.00 93.50 140 VAL A O 1
ATOM 997 N N . ARG A 1 141 ? 5.479 5.852 4.373 1.00 93.75 141 ARG A N 1
ATOM 998 C CA . ARG A 1 141 ? 5.007 6.267 3.052 1.00 93.75 141 ARG A CA 1
ATOM 999 C C . ARG A 1 141 ? 4.214 5.144 2.419 1.00 93.75 141 ARG A C 1
ATOM 1001 O O . ARG A 1 141 ? 4.658 4.000 2.463 1.00 93.75 141 ARG A O 1
ATOM 1008 N N . LEU A 1 142 ? 3.083 5.498 1.824 1.00 95.06 142 LEU A N 1
ATOM 1009 C CA . LEU A 1 142 ? 2.292 4.621 0.975 1.00 95.06 142 LEU A CA 1
ATOM 1010 C C . LEU A 1 142 ? 2.420 5.106 -0.467 1.00 95.06 142 LEU A C 1
ATOM 1012 O O . LEU A 1 142 ? 2.013 6.226 -0.784 1.00 95.06 142 LEU A O 1
ATOM 1016 N N . ASP A 1 143 ? 2.970 4.254 -1.323 1.00 94.88 143 ASP A N 1
ATOM 1017 C CA . ASP A 1 143 ? 3.105 4.506 -2.751 1.00 94.88 143 ASP A CA 1
ATOM 1018 C C . ASP A 1 143 ? 2.417 3.391 -3.559 1.00 94.88 143 ASP A C 1
ATOM 1020 O O . ASP A 1 143 ? 2.403 2.224 -3.154 1.00 94.88 143 ASP A O 1
ATOM 1024 N N . VAL A 1 144 ? 1.913 3.741 -4.740 1.00 95.12 144 VAL A N 1
ATOM 1025 C CA . VAL A 1 144 ? 1.595 2.791 -5.817 1.00 95.12 144 VAL A CA 1
ATOM 1026 C C . VAL A 1 144 ? 2.687 2.878 -6.872 1.00 95.12 144 VAL A C 1
ATOM 1028 O O . VAL A 1 144 ? 3.052 3.968 -7.311 1.00 95.12 144 VAL A O 1
ATOM 1031 N N . LEU A 1 145 ? 3.216 1.726 -7.270 1.00 93.25 145 LEU A N 1
ATOM 1032 C CA . LEU A 1 145 ? 4.336 1.602 -8.195 1.00 93.25 145 LEU A CA 1
ATOM 1033 C C . LEU A 1 145 ? 3.951 0.765 -9.403 1.00 93.25 145 LEU A C 1
ATOM 1035 O O . LEU A 1 145 ? 3.079 -0.104 -9.328 1.00 93.25 145 LEU A O 1
ATOM 1039 N N . ARG A 1 146 ? 4.677 0.990 -10.496 1.00 89.81 146 ARG A N 1
ATOM 1040 C CA . ARG A 1 146 ? 4.670 0.101 -11.657 1.00 89.81 146 ARG A CA 1
ATOM 1041 C C . ARG A 1 146 ? 5.724 -0.988 -11.484 1.00 89.81 146 ARG A C 1
ATOM 1043 O O . ARG A 1 146 ? 6.832 -0.704 -11.042 1.00 89.81 146 ARG A O 1
ATOM 1050 N N . GLY A 1 147 ? 5.396 -2.217 -11.869 1.00 89.88 147 GLY A N 1
ATOM 1051 C CA . GLY A 1 147 ? 6.314 -3.351 -11.860 1.00 89.88 147 GLY A CA 1
ATOM 1052 C C . GLY A 1 147 ? 5.743 -4.593 -11.187 1.00 89.88 147 GLY A C 1
ATOM 1053 O O . GLY A 1 147 ? 4.540 -4.845 -11.195 1.00 89.88 147 GLY A O 1
ATOM 1054 N N . SER A 1 148 ? 6.634 -5.399 -10.613 1.00 91.69 148 SER A N 1
ATOM 1055 C CA . SER A 1 148 ? 6.273 -6.616 -9.884 1.00 91.69 148 SER A CA 1
ATOM 1056 C C . SER A 1 148 ? 7.049 -6.712 -8.578 1.00 91.69 148 SER A C 1
ATOM 1058 O O . SER A 1 148 ? 8.182 -6.244 -8.479 1.00 91.69 148 SER A O 1
ATOM 1060 N N . VAL A 1 149 ? 6.467 -7.384 -7.586 1.00 92.38 149 VAL A N 1
ATOM 1061 C CA . VAL A 1 149 ? 7.079 -7.590 -6.262 1.00 92.38 149 VAL A CA 1
ATOM 1062 C C . VAL A 1 149 ? 8.452 -8.285 -6.366 1.00 92.38 149 VAL A C 1
ATOM 1064 O O . VAL A 1 149 ? 9.354 -8.035 -5.566 1.00 92.38 149 VAL A O 1
ATOM 1067 N N . ALA A 1 150 ? 8.641 -9.154 -7.363 1.00 89.81 150 ALA A N 1
ATOM 1068 C CA . ALA A 1 150 ? 9.913 -9.834 -7.610 1.00 89.81 150 ALA A CA 1
ATOM 1069 C C . ALA A 1 150 ? 10.990 -8.917 -8.221 1.00 89.81 150 ALA A C 1
ATOM 1071 O O . ALA A 1 150 ? 12.176 -9.174 -8.028 1.00 89.81 150 ALA A O 1
ATOM 1072 N N . GLY A 1 151 ? 10.585 -7.871 -8.949 1.00 87.75 151 GLY A N 1
ATOM 1073 C CA . GLY A 1 151 ? 11.493 -6.946 -9.633 1.00 87.75 151 GLY A CA 1
ATOM 1074 C C . GLY A 1 151 ? 12.130 -5.900 -8.720 1.00 87.75 151 GLY A C 1
ATOM 1075 O O . GLY A 1 151 ? 13.174 -5.351 -9.062 1.00 87.75 151 GLY A O 1
ATOM 1076 N N . GLU A 1 152 ? 11.541 -5.648 -7.554 1.00 90.94 152 GLU A N 1
ATOM 1077 C CA . GLU A 1 152 ? 12.044 -4.652 -6.612 1.00 90.94 152 GLU A CA 1
ATOM 1078 C C . GLU A 1 152 ? 13.197 -5.211 -5.751 1.00 90.94 152 GLU A C 1
ATOM 1080 O O . GLU A 1 152 ? 13.057 -6.278 -5.127 1.00 90.94 152 GLU A O 1
ATOM 1085 N N . PRO A 1 153 ? 14.344 -4.507 -5.687 1.00 90.94 153 PRO A N 1
ATOM 1086 C CA . PRO A 1 153 ? 15.483 -4.928 -4.886 1.00 90.94 153 PRO A CA 1
ATOM 1087 C C . PRO A 1 153 ? 15.212 -4.687 -3.399 1.00 90.94 153 PRO A C 1
ATOM 1089 O O . PRO A 1 153 ? 14.955 -3.563 -2.973 1.00 90.94 153 PRO A O 1
ATOM 1092 N N . LEU A 1 154 ? 15.313 -5.753 -2.607 1.00 95.25 154 LEU A N 1
ATOM 1093 C CA . LEU A 1 154 ? 15.172 -5.726 -1.155 1.00 95.25 154 LEU A CA 1
ATOM 1094 C C . LEU A 1 154 ? 16.247 -6.607 -0.517 1.00 95.25 154 LEU A C 1
ATOM 1096 O O . LEU A 1 154 ? 16.407 -7.773 -0.894 1.00 95.25 154 LEU A O 1
ATOM 1100 N N . ASP A 1 155 ? 16.937 -6.068 0.482 1.00 95.19 155 ASP A N 1
ATOM 1101 C CA . ASP A 1 155 ? 17.892 -6.814 1.294 1.00 95.19 155 ASP A CA 1
ATOM 1102 C C . ASP A 1 155 ? 17.150 -7.656 2.338 1.00 95.19 155 ASP A C 1
ATOM 1104 O O . ASP A 1 155 ? 16.146 -7.234 2.916 1.00 95.19 155 ASP A O 1
ATOM 1108 N N . GLY A 1 156 ? 17.614 -8.892 2.556 1.00 94.12 156 GLY A N 1
ATOM 1109 C CA . GLY A 1 156 ? 16.985 -9.814 3.513 1.00 94.12 156 GLY A CA 1
ATOM 1110 C C . GLY A 1 156 ? 15.514 -10.124 3.202 1.00 94.12 156 GLY A C 1
ATOM 1111 O O . GLY A 1 156 ? 14.748 -10.453 4.110 1.00 94.12 156 GLY A O 1
ATOM 1112 N N . ALA A 1 157 ? 15.115 -9.982 1.935 1.00 96.25 157 ALA A N 1
ATOM 1113 C CA . ALA A 1 157 ? 13.733 -10.105 1.512 1.00 96.25 157 ALA A CA 1
ATOM 1114 C C . ALA A 1 157 ? 13.161 -11.495 1.790 1.00 96.25 157 ALA A C 1
ATOM 1116 O O . ALA A 1 157 ? 13.800 -12.515 1.523 1.00 96.25 157 ALA A O 1
ATOM 1117 N N . ARG A 1 158 ? 11.912 -11.529 2.244 1.00 97.00 158 ARG A N 1
ATOM 1118 C CA . ARG A 1 158 ? 11.141 -12.762 2.398 1.00 97.00 158 ARG A CA 1
ATOM 1119 C C . ARG A 1 158 ? 9.709 -12.574 1.933 1.00 97.00 158 ARG A C 1
ATOM 1121 O O . ARG A 1 158 ? 9.157 -11.478 2.049 1.00 97.00 158 ARG A O 1
ATOM 1128 N N . ASP A 1 159 ? 9.116 -13.660 1.465 1.00 97.88 159 ASP A N 1
ATOM 1129 C CA . ASP A 1 159 ? 7.726 -13.670 1.028 1.00 97.88 159 ASP A CA 1
ATOM 1130 C C . ASP A 1 159 ? 6.781 -13.576 2.231 1.00 97.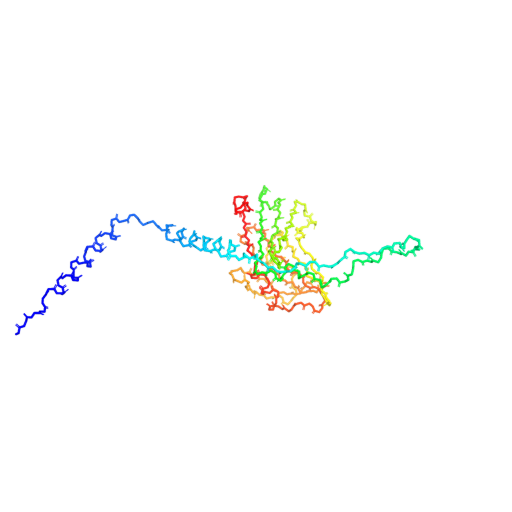88 159 ASP A C 1
ATOM 1132 O O . ASP A 1 159 ? 7.015 -14.166 3.291 1.00 97.88 159 ASP A O 1
ATOM 1136 N N . VAL A 1 160 ? 5.707 -12.813 2.066 1.00 98.00 160 VAL A N 1
ATOM 1137 C CA . VAL A 1 160 ? 4.681 -12.560 3.082 1.00 98.00 160 VAL A CA 1
ATOM 1138 C C . VAL A 1 160 ? 3.297 -12.499 2.442 1.00 98.00 160 VAL A C 1
ATOM 1140 O O . VAL A 1 160 ? 3.156 -12.458 1.219 1.00 98.00 160 VAL A O 1
ATOM 1143 N N . ARG A 1 161 ? 2.255 -12.482 3.278 1.00 96.94 161 ARG A N 1
ATOM 1144 C CA . ARG A 1 161 ? 0.887 -12.174 2.854 1.00 96.94 161 ARG A CA 1
ATOM 1145 C C . ARG A 1 161 ? 0.269 -11.135 3.778 1.00 96.94 161 ARG A C 1
ATOM 1147 O O . ARG A 1 161 ? 0.412 -11.246 4.994 1.00 96.94 161 ARG A O 1
ATOM 1154 N N . ALA A 1 162 ? -0.442 -10.175 3.199 1.00 94.19 162 ALA A N 1
ATOM 1155 C CA . ALA A 1 162 ? -1.290 -9.233 3.924 1.00 94.19 162 ALA A CA 1
ATOM 1156 C C . ALA A 1 162 ? -2.747 -9.487 3.520 1.00 94.19 162 ALA A C 1
ATOM 1158 O O . ALA A 1 162 ? -3.193 -9.071 2.450 1.00 94.19 162 ALA A O 1
ATOM 1159 N N . GLY A 1 163 ? -3.467 -10.243 4.353 1.00 90.12 163 GLY A N 1
ATOM 1160 C CA . GLY A 1 163 ? -4.741 -10.840 3.954 1.00 90.12 163 GLY A CA 1
ATOM 1161 C C . GLY A 1 163 ? -4.529 -11.905 2.875 1.00 90.12 163 GLY A C 1
ATOM 1162 O O . GLY A 1 163 ? -3.742 -12.838 3.049 1.00 90.12 163 GLY A O 1
ATOM 1163 N N . ASP A 1 164 ? -5.219 -11.762 1.752 1.00 90.38 164 ASP A N 1
ATOM 1164 C CA . ASP A 1 164 ? -5.112 -12.633 0.582 1.00 90.38 164 ASP A CA 1
ATOM 1165 C C . ASP A 1 164 ? -4.004 -12.216 -0.397 1.00 90.38 164 ASP A C 1
ATOM 1167 O O . ASP A 1 164 ? -3.575 -13.045 -1.204 1.00 90.38 164 ASP A O 1
ATOM 1171 N N . ARG A 1 165 ? -3.473 -10.994 -0.292 1.00 94.62 165 ARG A N 1
ATOM 1172 C CA . ARG A 1 165 ? -2.453 -10.471 -1.209 1.00 94.62 165 ARG A CA 1
ATOM 1173 C C . ARG A 1 165 ? -1.056 -11.002 -0.886 1.00 94.62 165 ARG A C 1
ATOM 1175 O O . ARG A 1 165 ? -0.589 -10.836 0.247 1.00 94.62 165 ARG A O 1
ATOM 1182 N N . PRO A 1 166 ? -0.373 -11.635 -1.854 1.00 96.50 166 PRO A N 1
ATOM 1183 C CA . PRO A 1 166 ? 1.028 -11.997 -1.712 1.00 96.50 166 PRO A CA 1
ATOM 1184 C C . PRO A 1 166 ? 1.928 -10.760 -1.824 1.00 96.50 166 PRO A C 1
ATOM 1186 O O . PRO A 1 166 ? 1.574 -9.744 -2.427 1.00 96.50 166 PRO A O 1
ATOM 1189 N N . GLY A 1 167 ? 3.116 -10.858 -1.240 1.00 97.44 167 GLY A N 1
ATOM 1190 C CA . GLY A 1 167 ? 4.102 -9.796 -1.296 1.00 97.44 167 GLY A CA 1
ATOM 1191 C C . GLY A 1 167 ? 5.449 -10.189 -0.720 1.00 97.44 167 GLY A C 1
ATOM 1192 O O . GLY A 1 167 ? 5.691 -11.353 -0.402 1.00 97.44 167 GLY A O 1
ATOM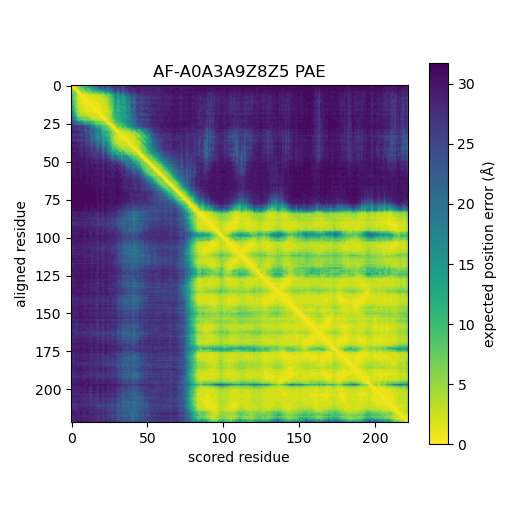 1193 N N . ARG A 1 168 ? 6.326 -9.199 -0.565 1.00 98.00 168 ARG A N 1
ATOM 1194 C CA . ARG A 1 168 ? 7.669 -9.351 0.001 1.00 98.00 168 ARG A CA 1
ATOM 1195 C C . ARG A 1 168 ? 7.939 -8.244 1.003 1.00 98.00 168 ARG A C 1
ATOM 1197 O O . ARG A 1 168 ? 7.551 -7.101 0.785 1.00 98.00 168 ARG A O 1
ATOM 1204 N N . ILE A 1 169 ? 8.617 -8.585 2.090 1.00 97.81 169 ILE A N 1
ATOM 1205 C CA . ILE A 1 169 ? 9.100 -7.616 3.074 1.00 97.81 169 ILE A CA 1
ATOM 1206 C C . ILE A 1 169 ? 10.610 -7.748 3.224 1.00 97.81 169 ILE A C 1
ATOM 1208 O O . ILE A 1 169 ? 11.141 -8.861 3.228 1.00 97.81 169 ILE A O 1
ATOM 1212 N N . GLY A 1 170 ? 11.299 -6.624 3.338 1.00 96.88 170 GLY A N 1
ATOM 1213 C CA . GLY A 1 170 ? 12.751 -6.557 3.441 1.00 96.88 170 GLY A CA 1
ATOM 1214 C C . GLY A 1 170 ? 13.206 -5.130 3.692 1.00 96.88 170 GLY A C 1
ATOM 1215 O O . GLY A 1 170 ? 12.387 -4.257 3.978 1.00 96.88 170 GLY A O 1
ATOM 1216 N N . ASP A 1 171 ? 14.502 -4.893 3.584 1.00 96.12 171 ASP A N 1
ATOM 1217 C CA . ASP A 1 171 ? 15.077 -3.566 3.777 1.00 96.12 171 ASP A CA 1
ATOM 1218 C C . ASP A 1 171 ? 15.408 -2.933 2.421 1.00 96.12 171 ASP A C 1
ATOM 1220 O O . ASP A 1 171 ? 15.869 -3.610 1.498 1.00 96.12 171 ASP A O 1
ATOM 1224 N N . ALA A 1 172 ? 15.132 -1.636 2.275 1.00 92.19 172 ALA A N 1
ATOM 1225 C CA . ALA A 1 172 ? 15.476 -0.910 1.057 1.00 92.19 172 ALA A CA 1
ATOM 1226 C C . ALA A 1 172 ? 16.998 -0.716 0.935 1.00 92.19 172 ALA A C 1
ATOM 1228 O O . ALA A 1 172 ? 17.663 -0.446 1.944 1.00 92.19 172 ALA A O 1
ATOM 1229 N N . PRO A 1 173 ? 17.547 -0.713 -0.296 1.00 82.69 173 PRO A N 1
ATOM 1230 C CA . PRO A 1 173 ? 18.907 -0.253 -0.552 1.00 82.69 173 PRO A CA 1
ATOM 1231 C C . PRO A 1 173 ? 19.020 1.240 -0.194 1.00 82.69 173 PRO A C 1
ATOM 1233 O O . PRO A 1 173 ? 18.603 2.111 -0.953 1.00 82.69 173 PRO A O 1
ATOM 1236 N N . GLY A 1 174 ? 19.531 1.546 0.999 1.00 80.00 174 GLY A N 1
ATOM 1237 C CA . GLY A 1 174 ? 19.520 2.904 1.571 1.00 80.00 174 GLY A CA 1
ATOM 1238 C C . GLY A 1 174 ? 18.889 3.002 2.961 1.00 80.00 174 GLY A C 1
ATOM 1239 O O . GLY A 1 174 ? 18.951 4.061 3.585 1.00 80.00 174 GLY A O 1
ATOM 1240 N N . GLY A 1 175 ? 18.358 1.891 3.474 1.00 85.94 175 GLY A N 1
ATOM 1241 C CA . GLY A 1 175 ? 17.748 1.797 4.791 1.00 85.94 175 GLY A CA 1
ATOM 1242 C C . GLY A 1 175 ? 16.240 2.028 4.769 1.00 85.94 175 GLY A C 1
ATOM 1243 O O . GLY A 1 175 ? 15.665 2.512 3.798 1.00 85.94 175 GLY A O 1
ATOM 1244 N N . GLY A 1 176 ? 15.602 1.668 5.879 1.00 91.12 176 GLY A N 1
ATOM 1245 C CA . GLY A 1 176 ? 14.148 1.646 5.993 1.00 91.12 176 GLY A CA 1
ATOM 1246 C C . GLY A 1 176 ? 13.565 0.283 5.633 1.00 91.12 176 GLY A C 1
ATOM 1247 O O . GLY A 1 176 ? 14.093 -0.456 4.799 1.00 91.12 176 GLY A O 1
ATOM 1248 N N . ARG A 1 177 ? 12.466 -0.043 6.304 1.00 96.25 177 ARG A N 1
ATOM 1249 C CA . ARG A 1 177 ? 11.729 -1.285 6.131 1.00 96.25 177 ARG A CA 1
ATOM 1250 C C . ARG A 1 177 ? 10.704 -1.117 5.023 1.00 96.25 177 ARG A C 1
ATOM 1252 O O . ARG A 1 177 ? 9.953 -0.146 5.034 1.00 96.25 177 ARG A O 1
ATOM 1259 N N . VAL A 1 178 ? 10.648 -2.053 4.087 1.00 97.19 178 VAL A N 1
ATOM 1260 C CA . VAL A 1 178 ? 9.751 -1.986 2.933 1.00 97.19 178 VAL A CA 1
ATOM 1261 C C . VAL A 1 178 ? 8.897 -3.235 2.849 1.00 97.19 178 VAL A C 1
ATOM 1263 O O . VAL A 1 178 ? 9.415 -4.350 2.848 1.00 97.19 178 VAL A O 1
ATOM 1266 N N . LEU A 1 179 ? 7.590 -3.028 2.727 1.00 97.94 179 LEU A N 1
ATOM 1267 C CA . LEU A 1 179 ? 6.602 -4.038 2.380 1.00 97.94 179 LEU A CA 1
ATOM 1268 C C . LEU A 1 179 ? 6.072 -3.752 0.971 1.00 97.94 179 LEU A C 1
ATOM 1270 O O . LEU A 1 179 ? 5.542 -2.675 0.710 1.00 97.94 179 LEU A O 1
ATOM 1274 N N . LEU A 1 180 ? 6.199 -4.733 0.085 1.00 98.06 180 LEU A N 1
ATOM 1275 C CA . LEU A 1 180 ? 5.682 -4.719 -1.278 1.00 98.06 180 LEU A CA 1
ATOM 1276 C C . LEU A 1 180 ? 4.551 -5.730 -1.394 1.00 98.06 180 LEU A C 1
ATOM 1278 O O . LEU A 1 180 ? 4.718 -6.868 -0.960 1.00 98.06 180 LEU A O 1
ATOM 1282 N N . LEU A 1 181 ? 3.429 -5.347 -1.993 1.00 97.75 181 LEU A N 1
ATOM 1283 C CA . LEU A 1 181 ? 2.255 -6.206 -2.146 1.00 97.75 181 LEU A CA 1
ATOM 1284 C C . LEU A 1 181 ? 1.701 -6.119 -3.560 1.00 97.75 181 LEU A C 1
ATOM 1286 O O . LEU A 1 181 ? 1.650 -5.042 -4.152 1.00 97.75 181 LEU A O 1
ATOM 1290 N N . GLU A 1 182 ? 1.234 -7.247 -4.080 1.00 95.44 182 GLU A N 1
ATOM 1291 C CA . GLU A 1 182 ? 0.463 -7.251 -5.319 1.00 95.44 182 GLU A CA 1
ATOM 1292 C C . GLU A 1 182 ? -0.886 -6.557 -5.108 1.00 95.44 182 GLU A C 1
ATOM 1294 O O . GLU A 1 182 ? -1.543 -6.730 -4.079 1.00 95.44 182 GLU A O 1
ATOM 1299 N N . THR A 1 183 ? -1.319 -5.781 -6.102 1.00 92.31 183 THR A N 1
ATOM 1300 C CA . THR A 1 183 ? -2.650 -5.149 -6.093 1.00 92.31 183 THR A CA 1
ATOM 1301 C C . THR A 1 183 ? -3.735 -6.028 -6.712 1.00 92.31 183 THR A C 1
ATOM 1303 O O . THR A 1 183 ? -4.906 -5.668 -6.667 1.00 92.31 183 THR A O 1
ATOM 1306 N N . GLY A 1 184 ? -3.355 -7.147 -7.338 1.00 89.50 184 GLY A N 1
ATOM 1307 C CA . GLY A 1 184 ? -4.226 -7.916 -8.232 1.00 89.50 184 GLY A CA 1
ATOM 1308 C C . GLY A 1 184 ? -4.384 -7.293 -9.626 1.00 89.50 184 GLY A C 1
ATOM 1309 O O . GLY A 1 184 ? -4.955 -7.926 -10.509 1.00 89.50 184 GLY A O 1
ATOM 1310 N N . THR A 1 185 ? -3.843 -6.090 -9.846 1.00 88.25 185 THR A N 1
ATOM 1311 C CA . THR A 1 185 ? -3.735 -5.464 -11.168 1.00 88.25 185 THR A CA 1
ATOM 1312 C C . THR A 1 185 ? -2.370 -5.783 -11.759 1.00 88.25 185 THR A C 1
ATOM 1314 O O . THR A 1 185 ? -1.343 -5.615 -11.097 1.00 88.25 185 THR A O 1
ATOM 1317 N N . GLU A 1 186 ? -2.348 -6.259 -13.002 1.00 87.81 186 GLU A N 1
ATOM 1318 C CA . GLU A 1 186 ? -1.104 -6.600 -13.689 1.00 87.81 186 GLU A CA 1
ATOM 1319 C C . GLU A 1 186 ? -0.170 -5.385 -13.765 1.00 87.81 186 GLU A C 1
ATOM 1321 O O . GLU A 1 186 ? -0.590 -4.284 -14.111 1.00 87.81 186 GLU A O 1
ATOM 1326 N N . GLY A 1 187 ? 1.102 -5.583 -13.409 1.00 88.44 187 GLY A N 1
ATOM 1327 C CA . GLY A 1 187 ? 2.117 -4.533 -13.483 1.00 88.44 187 GLY A CA 1
ATOM 1328 C C . GLY A 1 187 ? 1.980 -3.417 -12.442 1.00 88.44 187 GLY A C 1
ATOM 1329 O O . GLY A 1 187 ? 2.680 -2.414 -12.567 1.00 88.44 187 GLY A O 1
ATOM 1330 N N . VAL A 1 188 ? 1.120 -3.564 -11.425 1.00 91.56 188 VAL A N 1
ATOM 1331 C CA . VAL A 1 188 ? 0.926 -2.557 -10.370 1.00 91.56 188 VAL A CA 1
ATOM 1332 C C . VAL A 1 188 ? 1.079 -3.178 -8.984 1.00 91.56 188 VAL A C 1
ATOM 1334 O O . VAL A 1 188 ? 0.441 -4.181 -8.648 1.00 91.56 188 VAL A O 1
ATOM 1337 N N . LEU A 1 189 ? 1.886 -2.545 -8.136 1.00 95.06 189 LEU A N 1
ATOM 1338 C CA . LEU A 1 189 ? 2.137 -2.995 -6.769 1.00 95.06 189 LEU A CA 1
ATOM 1339 C C . LEU A 1 189 ? 2.012 -1.854 -5.756 1.00 95.06 189 LEU A C 1
ATOM 1341 O O . LEU A 1 189 ? 2.194 -0.680 -6.076 1.00 95.06 189 LEU A O 1
ATOM 1345 N N . LEU A 1 190 ? 1.706 -2.222 -4.517 1.00 96.56 190 LEU A N 1
ATOM 1346 C CA . LEU A 1 190 ? 1.686 -1.331 -3.364 1.00 96.56 190 LEU A CA 1
ATOM 1347 C C . LEU A 1 190 ? 3.020 -1.394 -2.637 1.00 96.56 190 LEU A C 1
ATOM 1349 O O . LEU A 1 190 ? 3.536 -2.485 -2.395 1.00 96.56 190 LEU A O 1
ATOM 1353 N N . ARG A 1 191 ? 3.540 -0.235 -2.233 1.00 96.56 191 ARG A N 1
ATOM 1354 C CA . ARG A 1 191 ? 4.722 -0.126 -1.379 1.00 96.56 191 ARG A CA 1
ATOM 1355 C C . ARG A 1 191 ? 4.398 0.648 -0.113 1.00 96.56 191 ARG A C 1
ATOM 1357 O O . ARG A 1 191 ? 4.006 1.810 -0.179 1.00 96.56 191 ARG A O 1
ATOM 1364 N N . LEU A 1 192 ? 4.637 0.019 1.034 1.00 96.19 192 LEU A N 1
ATOM 1365 C CA . LEU A 1 192 ? 4.733 0.696 2.321 1.00 96.19 192 LEU A CA 1
ATOM 1366 C C . LEU A 1 192 ? 6.205 0.766 2.721 1.00 96.19 192 LEU A C 1
ATOM 1368 O O . LEU A 1 192 ? 6.851 -0.269 2.877 1.00 96.19 192 LEU A O 1
ATOM 1372 N N . THR A 1 193 ? 6.721 1.976 2.918 1.00 95.38 193 THR A N 1
ATOM 1373 C CA . THR A 1 193 ? 8.097 2.203 3.378 1.00 95.38 193 THR A CA 1
ATOM 1374 C C . THR A 1 193 ? 8.074 2.863 4.745 1.00 95.38 193 THR A C 1
ATOM 1376 O O . THR A 1 193 ? 7.525 3.953 4.879 1.00 95.38 193 THR A O 1
ATOM 1379 N N . ALA A 1 194 ? 8.700 2.237 5.736 1.00 95.62 194 ALA A N 1
ATOM 1380 C CA . ALA A 1 194 ? 8.906 2.779 7.071 1.00 95.62 194 ALA A CA 1
ATOM 1381 C C . ALA A 1 194 ? 10.382 3.133 7.293 1.00 95.62 194 ALA A C 1
ATOM 1383 O O . ALA A 1 194 ? 11.264 2.279 7.249 1.00 95.62 194 ALA A O 1
ATOM 1384 N N . GLU A 1 195 ? 10.654 4.402 7.571 1.00 94.00 195 GLU A N 1
ATOM 1385 C CA . GLU A 1 195 ? 11.985 4.920 7.897 1.00 94.00 195 GLU A CA 1
ATOM 1386 C C . GLU A 1 195 ? 12.071 5.253 9.393 1.00 94.00 195 GLU A C 1
ATOM 1388 O O . GLU A 1 195 ? 11.094 5.721 9.977 1.00 94.00 195 GLU A O 1
ATOM 1393 N N . GLY A 1 196 ? 13.244 5.070 10.008 1.00 89.81 196 GLY A N 1
ATOM 1394 C CA . GLY A 1 196 ? 13.480 5.346 11.432 1.00 89.81 196 GLY A CA 1
ATOM 1395 C C . GLY A 1 196 ? 13.341 4.106 12.319 1.00 89.81 196 GLY A C 1
ATOM 1396 O O . GLY A 1 196 ? 13.559 2.985 11.867 1.00 89.81 196 GLY A O 1
ATOM 1397 N N . THR A 1 197 ? 12.970 4.290 13.588 1.00 86.88 197 THR A N 1
ATOM 1398 C CA . THR A 1 197 ? 12.705 3.186 14.537 1.00 86.88 197 THR A CA 1
ATOM 1399 C C . THR A 1 197 ? 11.297 2.616 14.345 1.00 86.88 197 THR A C 1
ATOM 1401 O O . THR A 1 197 ? 10.604 2.347 15.322 1.00 86.88 197 THR A O 1
ATOM 1404 N N . GLY A 1 198 ? 10.848 2.579 13.089 1.00 76.06 198 GLY A N 1
ATOM 1405 C CA . GLY A 1 198 ? 9.447 2.544 12.693 1.00 76.06 198 GLY A CA 1
ATOM 1406 C C . GLY A 1 198 ? 8.684 1.270 13.016 1.00 76.06 198 GLY A C 1
ATOM 1407 O O . GLY A 1 198 ? 9.186 0.404 13.735 1.00 76.06 198 GLY A O 1
ATOM 1408 N N . PRO A 1 199 ? 7.446 1.170 12.504 1.00 85.94 199 PRO A N 1
ATOM 1409 C CA . PRO A 1 199 ? 6.608 0.001 12.715 1.00 85.94 199 PRO A CA 1
ATOM 1410 C C . PRO A 1 199 ? 7.348 -1.267 12.294 1.00 85.94 199 PRO A C 1
ATOM 1412 O O . PRO A 1 199 ? 7.990 -1.326 11.240 1.00 85.94 199 PRO A O 1
ATOM 1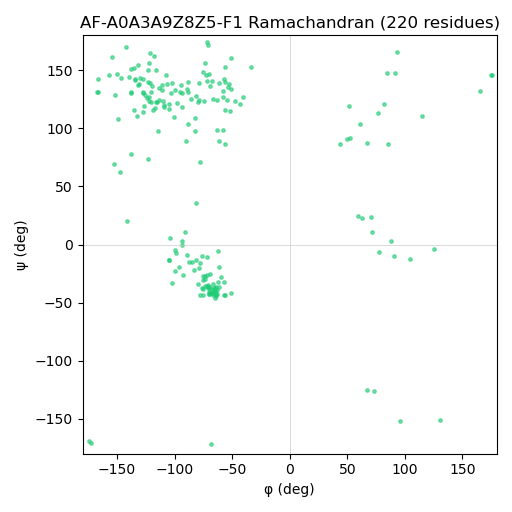415 N N . GLY A 1 200 ? 7.258 -2.292 13.138 1.00 90.81 200 GLY A N 1
ATOM 1416 C CA . GLY A 1 200 ? 7.795 -3.608 12.819 1.00 90.81 200 GLY A CA 1
ATOM 1417 C C . GLY A 1 200 ? 6.964 -4.313 11.744 1.00 90.81 200 GLY A C 1
ATOM 1418 O O . GLY A 1 200 ? 5.854 -3.902 11.407 1.00 90.81 200 GLY A O 1
ATOM 1419 N N . ASP A 1 201 ? 7.467 -5.444 11.253 1.00 95.38 201 ASP A N 1
ATOM 1420 C CA . ASP A 1 201 ? 6.828 -6.224 10.182 1.00 95.38 201 ASP A CA 1
ATOM 1421 C C . ASP A 1 201 ? 5.353 -6.542 10.441 1.00 95.38 201 ASP A C 1
ATOM 1423 O O . ASP A 1 201 ? 4.530 -6.450 9.535 1.00 95.38 201 ASP A O 1
ATOM 1427 N N . ALA A 1 202 ? 5.013 -6.914 11.678 1.00 94.44 202 ALA A N 1
ATOM 1428 C CA . ALA A 1 202 ? 3.646 -7.265 12.052 1.00 94.44 202 ALA A CA 1
ATOM 1429 C C . ALA A 1 202 ? 2.683 -6.075 11.922 1.00 94.44 202 ALA A C 1
ATOM 1431 O O . ALA A 1 202 ? 1.539 -6.253 11.515 1.00 94.44 202 ALA A O 1
ATOM 1432 N N . GLU A 1 203 ? 3.150 -4.869 12.240 1.00 94.44 203 GLU A N 1
ATOM 1433 C CA . GLU A 1 203 ? 2.353 -3.648 12.165 1.00 94.44 203 GLU A CA 1
ATOM 1434 C C . GLU A 1 203 ? 2.181 -3.191 10.714 1.00 94.44 203 GLU A C 1
ATOM 1436 O O . GLU A 1 203 ? 1.056 -2.934 10.292 1.00 94.44 203 GLU A O 1
ATOM 1441 N N . LEU A 1 204 ? 3.252 -3.225 9.911 1.00 95.31 204 LEU A N 1
ATOM 1442 C CA . LEU A 1 204 ? 3.169 -2.969 8.469 1.00 95.31 204 LEU A CA 1
ATOM 1443 C C . LEU A 1 204 ? 2.195 -3.926 7.770 1.00 95.31 204 LEU A C 1
ATOM 1445 O O . LEU A 1 204 ? 1.380 -3.496 6.955 1.00 95.31 204 LEU A O 1
ATOM 1449 N N . LEU A 1 205 ? 2.247 -5.218 8.107 1.00 96.81 205 LEU A N 1
ATOM 1450 C CA . LEU A 1 205 ? 1.322 -6.218 7.573 1.00 96.81 205 LEU A CA 1
ATOM 1451 C C . LEU A 1 205 ? -0.119 -5.976 8.034 1.00 96.81 205 LEU A C 1
ATOM 1453 O O . LEU A 1 205 ? -1.040 -6.115 7.230 1.00 96.81 205 LEU A O 1
ATOM 1457 N N . ALA A 1 206 ? -0.322 -5.601 9.300 1.00 95.12 206 ALA A N 1
ATOM 1458 C CA . ALA A 1 206 ? -1.645 -5.296 9.835 1.00 95.12 206 ALA A CA 1
ATOM 1459 C C . ALA A 1 206 ? -2.263 -4.066 9.160 1.00 95.12 206 ALA A C 1
ATOM 1461 O O . ALA A 1 206 ? -3.437 -4.096 8.808 1.00 95.12 206 ALA A O 1
ATOM 1462 N N . TRP A 1 207 ? -1.484 -3.007 8.936 1.00 95.06 207 TRP A N 1
ATOM 1463 C CA . TRP A 1 207 ? -1.943 -1.832 8.197 1.00 95.06 207 TRP A CA 1
ATOM 1464 C C . TRP A 1 207 ? -2.247 -2.157 6.747 1.00 95.06 207 TRP A C 1
ATOM 1466 O O . TRP A 1 207 ? -3.308 -1.795 6.248 1.00 95.06 207 TRP A O 1
ATOM 1476 N N . ALA A 1 208 ? -1.356 -2.889 6.082 1.00 95.69 208 ALA A N 1
ATOM 1477 C CA . ALA A 1 208 ? -1.580 -3.263 4.702 1.00 95.69 208 ALA A CA 1
ATOM 1478 C C . ALA A 1 208 ? -2.833 -4.127 4.530 1.00 95.69 208 ALA A C 1
ATOM 1480 O O . ALA A 1 208 ? -3.564 -3.939 3.563 1.00 95.69 208 ALA A O 1
ATOM 1481 N N . ALA A 1 209 ? -3.133 -5.017 5.480 1.00 95.69 209 ALA A N 1
ATOM 1482 C CA . ALA A 1 209 ? -4.336 -5.848 5.456 1.00 95.69 209 ALA A CA 1
ATOM 1483 C C . ALA A 1 209 ? -5.651 -5.045 5.483 1.00 95.69 209 ALA A C 1
ATOM 1485 O O . ALA A 1 209 ? -6.673 -5.584 5.071 1.00 95.69 209 ALA A O 1
ATOM 1486 N N . LYS A 1 210 ? -5.626 -3.776 5.913 1.00 95.38 210 LYS A N 1
ATOM 1487 C CA . LYS A 1 210 ? -6.779 -2.861 5.874 1.00 95.38 210 LYS A CA 1
ATOM 1488 C C . LYS A 1 210 ? -7.002 -2.214 4.506 1.00 95.38 210 LYS A C 1
ATOM 1490 O O . LYS A 1 210 ? -8.025 -1.572 4.310 1.00 95.38 210 LYS A O 1
ATOM 1495 N N . ILE A 1 211 ? -6.025 -2.315 3.600 1.00 96.00 211 ILE A N 1
ATOM 1496 C CA . ILE A 1 211 ? -6.081 -1.663 2.290 1.00 96.00 211 ILE A CA 1
ATOM 1497 C C . ILE A 1 211 ? -6.896 -2.525 1.329 1.00 96.00 211 ILE A C 1
ATOM 1499 O O . ILE A 1 211 ? -6.397 -3.553 0.875 1.00 96.00 211 ILE A O 1
ATOM 1503 N N . THR A 1 212 ? -8.090 -2.095 0.956 1.00 94.94 212 THR A N 1
ATOM 1504 C CA . THR A 1 212 ? -8.885 -2.702 -0.116 1.00 94.94 212 THR A CA 1
ATOM 1505 C C . THR A 1 212 ? -8.515 -2.039 -1.443 1.00 94.94 212 THR A C 1
ATOM 1507 O O . THR A 1 212 ? -8.399 -0.820 -1.502 1.00 94.94 212 THR A O 1
ATOM 1510 N N . VAL A 1 213 ? -8.292 -2.819 -2.509 1.00 94.44 213 VAL A N 1
ATOM 1511 C CA . VAL A 1 213 ? -7.951 -2.275 -3.836 1.00 94.44 213 VAL A CA 1
ATOM 1512 C C . VAL A 1 213 ? -9.073 -2.549 -4.828 1.00 94.44 213 VAL A C 1
ATOM 1514 O O . VAL A 1 213 ? -9.427 -3.704 -5.058 1.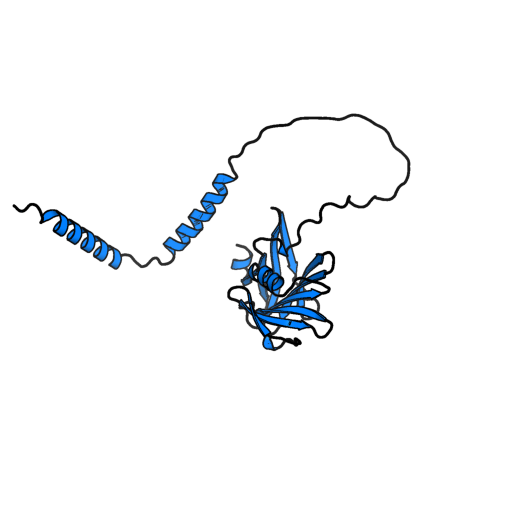00 94.44 213 VAL A O 1
ATOM 1517 N N . SER A 1 214 ? -9.574 -1.488 -5.450 1.00 93.88 214 SER A N 1
ATOM 1518 C CA . SER A 1 214 ? -10.582 -1.515 -6.507 1.00 93.88 214 SER A CA 1
ATOM 1519 C C . SER A 1 214 ? -10.006 -0.967 -7.810 1.00 93.88 214 SER A C 1
ATOM 1521 O O . SER A 1 214 ? -9.115 -0.115 -7.812 1.00 93.88 214 SER A O 1
ATOM 1523 N N . THR A 1 215 ? -10.516 -1.456 -8.941 1.00 90.12 215 THR A N 1
ATOM 1524 C CA . THR A 1 215 ? -10.104 -0.995 -10.272 1.00 90.12 215 THR A CA 1
ATOM 1525 C C . THR A 1 215 ? -11.304 -0.586 -11.108 1.00 90.12 215 THR A C 1
ATOM 1527 O O . THR A 1 215 ? -12.351 -1.232 -11.081 1.00 90.12 215 THR A O 1
ATOM 1530 N N . GLY A 1 216 ? -11.127 0.476 -11.893 1.00 84.75 216 GLY A N 1
ATOM 1531 C CA . GLY A 1 216 ? -12.156 0.968 -12.802 1.00 84.75 216 GLY A CA 1
ATOM 1532 C C . GLY A 1 216 ? -13.166 1.897 -12.132 1.00 84.75 216 GLY A C 1
ATOM 1533 O O . GLY A 1 216 ? -13.496 1.771 -10.957 1.00 84.75 216 GLY A O 1
ATOM 1534 N N . ARG A 1 217 ? -13.662 2.853 -12.920 1.00 81.38 217 ARG A N 1
ATOM 1535 C CA . ARG A 1 217 ? -14.474 3.979 -12.444 1.00 81.38 217 ARG A CA 1
ATOM 1536 C C . ARG A 1 217 ? -15.719 3.547 -11.668 1.00 81.38 217 ARG A C 1
ATOM 1538 O O . ARG A 1 217 ? -15.960 4.071 -10.590 1.00 81.38 217 ARG A O 1
ATOM 1545 N N . ASP A 1 218 ? -16.433 2.540 -12.162 1.00 82.19 218 ASP A N 1
ATOM 1546 C CA . ASP A 1 218 ? -17.677 2.063 -11.546 1.00 82.19 218 ASP A CA 1
ATOM 1547 C C . ASP A 1 218 ? -17.476 1.514 -10.125 1.00 82.19 218 ASP A C 1
ATOM 1549 O O . ASP A 1 218 ? -18.371 1.642 -9.298 1.00 82.19 218 ASP A O 1
ATOM 1553 N N . ALA A 1 219 ? -16.314 0.917 -9.836 1.00 81.75 219 ALA A N 1
ATOM 1554 C CA . ALA A 1 219 ? -15.971 0.420 -8.503 1.00 81.75 219 ALA A CA 1
ATOM 1555 C C . ALA A 1 219 ? -15.370 1.506 -7.595 1.00 81.75 219 ALA A C 1
ATOM 1557 O O . ALA A 1 219 ? -15.259 1.298 -6.392 1.00 81.75 219 ALA A O 1
ATOM 1558 N N . CYS A 1 220 ? -14.941 2.633 -8.173 1.00 80.94 220 CYS A N 1
ATOM 1559 C CA . CYS A 1 220 ? -14.313 3.741 -7.452 1.00 80.94 220 CYS A CA 1
ATOM 1560 C C . CYS A 1 220 ? -15.302 4.864 -7.093 1.00 80.94 220 CYS A C 1
ATOM 1562 O O . CYS A 1 220 ? -14.995 5.685 -6.237 1.00 80.94 220 CYS A O 1
ATOM 1564 N N . GLU A 1 221 ? -16.458 4.931 -7.762 1.00 73.62 221 GLU A N 1
ATOM 1565 C CA . GLU A 1 221 ? -17.507 5.945 -7.552 1.00 73.62 221 GLU A CA 1
ATOM 1566 C C . GLU A 1 221 ? -18.732 5.397 -6.772 1.00 73.62 221 GLU A C 1
ATOM 1568 O O . GLU A 1 221 ? -19.743 6.092 -6.644 1.00 73.62 221 GLU A O 1
ATOM 1573 N N . SER A 1 222 ? -18.673 4.149 -6.283 1.00 57.25 222 SER A N 1
ATOM 1574 C CA . SER A 1 222 ? -19.788 3.400 -5.665 1.00 57.25 222 SER A CA 1
ATOM 1575 C C . SER A 1 222 ? -19.773 3.376 -4.141 1.00 57.25 222 SER A C 1
ATOM 1577 O O . SER A 1 222 ? -20.872 3.455 -3.538 1.00 57.25 222 SER A O 1
#

Organism: NCBI:txid1141874

Secondary structure (DSSP, 8-state):
----SHHHHHHHHHHHHHHHHHHHS---TTHHHHHHHHHHHHHHHHHTT-------------------------------PPPPGGGSS-EEEEEEEETTEEEEEEEEEEETTEEEEEEE-S-BTTEEEEEEEEETTEEEEEEEEES-TTTS--EEEEEEEETTEEEEEEE-TTSSEEEEEE-SSTTEEEEEEEEES---HHHHHHHHHTEEEEESHHHH--

Solvent-accessible surface area (backbone atoms only — not comparable to full-atom values): 13353 Å² total; per-residue (Å²): 136,87,93,77,61,68,66,62,54,51,52,50,52,52,52,50,54,49,56,55,53,62,70,71,48,80,83,61,84,58,54,64,60,50,48,51,56,51,52,58,56,57,55,59,67,65,61,78,76,69,73,81,88,81,89,81,87,89,86,77,93,80,84,80,87,84,83,88,77,94,71,76,86,75,65,81,74,84,62,80,76,74,76,54,79,76,69,24,81,46,32,44,35,26,38,31,71,48,96,89,43,73,44,31,41,37,38,38,32,49,44,98,89,42,79,49,74,44,78,46,65,72,57,68,79,75,26,39,75,71,46,75,48,78,53,97,62,23,38,40,35,40,32,42,34,69,45,53,66,85,75,56,78,48,49,87,54,42,81,46,65,34,75,88,34,50,29,34,37,26,30,36,91,88,61,36,45,34,40,30,30,53,56,89,47,84,54,31,26,39,36,42,39,28,34,71,80,36,76,50,72,70,51,53,37,55,47,49,46,30,53,46,71,39,64,38,64,78,64,63,78,110

pLDDT: mean 74.37, std 22.41, range [30.02, 98.06]

Foldseek 3Di:
DDPPPPVVVVVVVVVVVVVVVVVPDDPPVVPVVVVVVVVVVVVVVVPVVDDDDDDDDDDDDDDDDDDDDDDDPPPPDPDPPQDDQLQFQAKEWEFEDDPQHGQKIKIWGAGPNDIDIFIDRDAPPQWDFGDWDDDVFKIKTKIKGFADLVPADFDPKDWDDQAPWIHIWHAHPVGWIWTWTDLPRPRMIMIITMHGPDDDPVSVSPSVNRYHYHYHDVRVVD

Sequence (222 aa):
MSTGGGEAEFEAALREAFERRGREAPAAAGLLEAVLARRRRQTRHRVAGAAVATALVAAGTLLGAQLLRGGEPAGPAAGVPAPGIFAAEEIELCLLPGGGDPAEVLLSAEVGGEEVQTAISEPAGDAFRLHVERAPGYTVRLDVLRGSVAGEPLDGARDVRAGDRPGRIGDAPGGGRVLLLETGTEGVLLRLTAEGTGPGDAELLAWAAKITVSTGRDACES

Nearest PDB structures (foldseek):
  8af2-assembly2_B  TM=5.827E-01  e=1.480E+00  Homo sapiens
  3kux-assembly1_A  TM=2.613E-01  e=3.134E-01  Yersinia pestis
  1rxm-assembly1_A  TM=2.384E-01  e=2.576E+00  Archaeoglobus fulgidus
  3ve1-assembly2_C  TM=2.379E-01  e=6.610E+00  Neisseria meningitidis serogroup B

Mean predicted aligned error: 16.93 Å

Radius of gyration: 27.81 Å; Cα contacts (8 Å, |Δi|>4): 315; chains: 1; bounding box: 71×97×51 Å